Protein AF-A0A0G1HLE5-F1 (afdb_monomer)

Sequence (176 aa):
MFWITQSSSIAERRGAYIPKTKRAEYTVLIDSNERYPYQFGAIETRRAPLQSGDYALCIGDAIVAIVERKTRENFLHELGHLDVFRAKLQEMAKFPHRVVVFEGSYTDFVSEKNEFYQGAFIARVIGDLCAEFPDVPLLFFKGRKSANQWVFYYFQAVYNRQSGTSAVSSADCDIS

Solvent-accessible surface area (backbone atoms only — not comparable to full-atom values): 10518 Å² total; per-residue (Å²): 139,85,81,81,74,85,78,76,67,75,85,64,76,69,66,88,80,75,79,82,78,65,90,72,81,46,39,37,37,31,24,65,80,54,87,81,69,77,78,62,81,91,53,52,70,45,78,40,86,54,97,55,48,45,32,32,37,26,51,82,93,42,78,58,30,37,33,30,74,38,45,55,71,58,49,63,60,38,63,85,45,45,68,61,55,50,53,46,52,58,58,39,63,74,45,92,34,42,35,37,42,30,35,30,36,66,65,72,65,35,35,75,87,44,94,87,50,57,17,70,58,50,49,48,53,55,51,51,50,47,69,75,36,70,80,46,47,81,44,62,20,86,23,63,71,58,38,40,54,49,52,50,52,49,51,52,52,53,49,52,54,52,61,59,53,61,65,57,70,74,69,75,79,84,75,135

Radius of gyration: 19.31 Å; Cα contacts (8 Å, |Δi|>4): 216; chains: 1; bounding box: 62×37×43 Å

Secondary structure (DSSP, 8-state):
-----TTSGGGG------PPPPSP--EEEEETT-SSPPP-TTSEEEEE--SSSSEEEEETTEEEEEEEEEEHHHHHHHGGGHHHHHHHHHHHTTSSEEEEEEEB-HHHHH-TT-SSS-HHHHHHHHHHHHHH-TTS-EEEESSHHHHHHHHHHHHHHHHHHHHHHHTTTTSSSS--

Mean predicted aligned error: 9.55 Å

Foldseek 3Di:
DDDPDPPPCPVPPPPPDQDDDDQDQKEKEAEQPPPPDFDLDPHHYDYDHDPAAGIFIDRVNDTQAHEHEAELVRVVVCVVVVVVVLVRLVVQLVHPHAEYEYFAALCVNLPCPDPPDHSVVSVVSVVVSCVVRVVYYYHYDHGDVRSSVVVSVVSSVSSVVVVVVVVVVVPPPPDD

Structure (mmCIF, N/CA/C/O backbone):
data_AF-A0A0G1HLE5-F1
#
_entry.id   AF-A0A0G1HLE5-F1
#
loop_
_atom_site.group_PDB
_atom_site.id
_atom_site.type_symbol
_atom_site.label_atom_id
_atom_site.label_alt_id
_atom_site.label_comp_id
_atom_site.label_asym_id
_atom_site.label_entity_id
_atom_site.label_seq_id
_atom_site.pdbx_PDB_ins_code
_atom_site.Cartn_x
_atom_site.Cartn_y
_atom_site.Cartn_z
_atom_site.occupancy
_atom_site.B_iso_or_equiv
_atom_site.auth_seq_id
_atom_site.auth_comp_id
_atom_site.auth_asym_id
_atom_site.auth_atom_id
_atom_site.pdbx_PDB_model_num
ATOM 1 N N . MET A 1 1 ? -27.221 3.522 -21.840 1.00 38.22 1 MET A N 1
ATOM 2 C CA . MET A 1 1 ? -26.440 4.703 -21.415 1.00 38.22 1 MET A CA 1
ATOM 3 C C . MET A 1 1 ? -27.325 5.542 -20.515 1.00 38.22 1 MET A C 1
ATOM 5 O O . MET A 1 1 ? -28.407 5.896 -20.959 1.00 38.22 1 MET A O 1
ATOM 9 N N . PHE A 1 2 ? -26.915 5.824 -19.279 1.00 40.03 2 PHE A N 1
ATOM 10 C CA . PHE A 1 2 ? -27.648 6.735 -18.396 1.00 40.03 2 PHE A CA 1
ATOM 11 C C . PHE A 1 2 ? -26.753 7.932 -18.078 1.00 40.03 2 PHE A C 1
ATOM 13 O O . PHE A 1 2 ? -25.693 7.785 -17.477 1.00 40.03 2 PHE A O 1
ATOM 20 N N . TRP A 1 3 ? -27.171 9.102 -18.554 1.00 55.06 3 TRP A N 1
ATOM 21 C CA . TRP A 1 3 ? -26.551 10.396 -18.300 1.00 55.06 3 TRP A CA 1
ATOM 22 C C . TRP A 1 3 ? -27.254 10.996 -17.085 1.00 55.06 3 TRP A C 1
ATOM 24 O O . TRP A 1 3 ? -28.403 11.421 -17.186 1.00 55.06 3 TRP A O 1
ATOM 34 N N . ILE A 1 4 ? -26.614 10.984 -15.917 1.00 60.44 4 ILE A N 1
ATOM 35 C CA . ILE A 1 4 ? -27.155 11.701 -14.760 1.00 60.44 4 ILE A CA 1
ATOM 36 C C . ILE A 1 4 ? -26.926 13.196 -15.007 1.00 60.44 4 ILE A C 1
ATOM 38 O O . ILE A 1 4 ? -25.793 13.673 -15.036 1.00 60.44 4 ILE A O 1
ATOM 42 N N . THR A 1 5 ? -28.012 13.937 -15.223 1.00 53.28 5 THR A N 1
ATOM 43 C CA . THR A 1 5 ? -28.022 15.403 -15.277 1.00 53.28 5 THR A CA 1
ATOM 44 C C . THR A 1 5 ? -27.572 15.990 -13.939 1.00 53.28 5 THR A C 1
ATOM 46 O O . THR A 1 5 ? -28.107 15.668 -12.882 1.00 53.28 5 THR A O 1
ATOM 49 N N . GLN A 1 6 ? -26.596 16.890 -14.011 1.00 53.31 6 GLN A N 1
ATOM 50 C CA . GLN A 1 6 ? -25.792 17.467 -12.925 1.00 53.31 6 GLN A CA 1
ATOM 51 C C . GLN A 1 6 ? -26.550 18.426 -11.973 1.00 53.31 6 GLN A C 1
ATOM 53 O O . GLN A 1 6 ? -25.934 19.231 -11.278 1.00 53.31 6 GLN A O 1
ATOM 58 N N . SER A 1 7 ? -27.885 18.388 -11.941 1.00 42.38 7 SER A N 1
ATOM 59 C CA . SER A 1 7 ? -28.713 19.450 -11.343 1.00 42.38 7 SER A CA 1
ATOM 60 C C . SER A 1 7 ? -29.254 19.150 -9.939 1.00 42.38 7 SER A C 1
ATOM 62 O O . SER A 1 7 ? -29.888 20.022 -9.357 1.00 42.38 7 SER A O 1
ATOM 64 N N . SER A 1 8 ? -28.983 17.978 -9.352 1.00 36.16 8 SER A N 1
ATOM 65 C CA . SER A 1 8 ? -29.387 17.654 -7.968 1.00 36.16 8 SER A CA 1
ATOM 66 C C . SER A 1 8 ? -28.2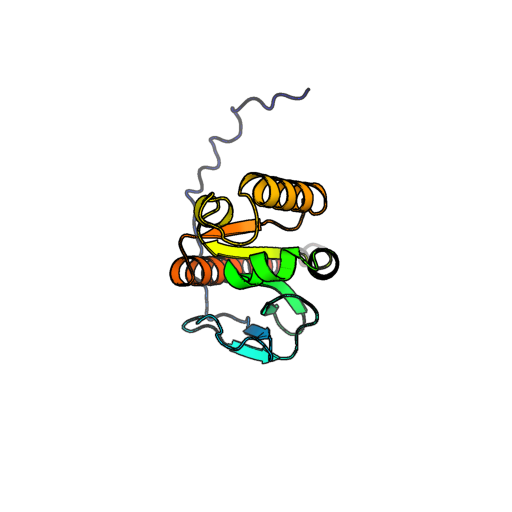47 17.693 -6.939 1.00 36.16 8 SER A C 1
ATOM 68 O O . SER A 1 8 ? -28.511 17.714 -5.742 1.00 36.16 8 SER A O 1
ATOM 70 N N . SER A 1 9 ? -26.979 17.773 -7.359 1.00 40.69 9 SER A N 1
ATOM 71 C CA . SER A 1 9 ? -25.818 17.670 -6.455 1.00 40.69 9 SER A CA 1
ATOM 72 C C . SER A 1 9 ? -25.298 19.008 -5.903 1.00 40.69 9 SER A C 1
ATOM 74 O O . SER A 1 9 ? -24.296 19.040 -5.192 1.00 40.69 9 SER A O 1
ATOM 76 N N . ILE A 1 10 ? -25.949 20.135 -6.214 1.00 45.09 10 ILE A N 1
ATOM 77 C CA . ILE A 1 10 ? -25.489 21.479 -5.808 1.00 45.09 10 ILE A CA 1
ATOM 78 C C . ILE A 1 10 ? -25.961 21.858 -4.389 1.00 45.09 10 ILE A C 1
ATOM 80 O O . ILE A 1 10 ? -25.349 22.718 -3.756 1.00 45.09 10 ILE A O 1
ATOM 84 N N . ALA A 1 11 ? -26.968 21.172 -3.838 1.00 40.41 11 ALA A N 1
ATOM 85 C CA . ALA A 1 11 ? -27.444 21.398 -2.468 1.00 40.41 11 ALA A CA 1
ATOM 86 C C . ALA A 1 11 ? -26.554 20.753 -1.383 1.00 40.41 11 ALA A C 1
ATOM 88 O O . ALA A 1 11 ? -26.686 21.081 -0.207 1.00 40.41 11 ALA A O 1
ATOM 89 N N . GLU A 1 12 ? -25.608 19.888 -1.760 1.00 40.62 12 GLU A N 1
ATOM 90 C CA . GLU A 1 12 ? -24.771 19.133 -0.821 1.00 40.62 12 GLU A CA 1
ATOM 91 C C . GLU A 1 12 ? -23.293 19.545 -0.874 1.00 40.62 12 GLU A C 1
ATOM 93 O O . GLU A 1 12 ? -22.380 18.731 -0.747 1.00 40.62 12 GLU A O 1
ATOM 98 N N . ARG A 1 13 ? -23.012 20.848 -1.009 1.00 40.25 13 ARG A N 1
ATOM 99 C CA . ARG A 1 13 ? -21.670 21.379 -0.716 1.00 40.25 13 ARG A CA 1
ATOM 100 C C . ARG A 1 13 ? -21.403 21.359 0.793 1.00 40.25 13 ARG A C 1
ATOM 102 O O . ARG A 1 13 ? -21.194 22.393 1.421 1.00 40.25 13 ARG A O 1
ATOM 109 N N . ARG A 1 14 ? -21.326 20.160 1.373 1.00 43.41 14 ARG A N 1
ATOM 110 C CA . ARG A 1 14 ? -20.471 19.913 2.532 1.00 43.41 14 ARG A CA 1
ATOM 111 C C . ARG A 1 14 ? -19.043 19.998 2.002 1.00 43.41 14 ARG A C 1
ATOM 113 O O . ARG A 1 14 ? -18.489 19.003 1.546 1.00 43.41 14 ARG A O 1
ATOM 120 N N . GLY A 1 15 ? -18.463 21.204 1.977 1.00 38.72 15 GLY A N 1
ATOM 121 C CA . GLY A 1 15 ? -17.012 21.342 1.809 1.00 38.72 15 GLY A CA 1
ATOM 122 C C . GLY A 1 15 ? -16.341 20.333 2.738 1.00 38.72 15 GLY A C 1
ATOM 123 O O . GLY A 1 15 ? -16.816 20.199 3.861 1.00 38.72 15 GLY A O 1
ATOM 124 N N . ALA A 1 16 ? -15.366 19.564 2.235 1.00 42.28 16 ALA A N 1
ATOM 125 C CA . ALA A 1 16 ? -14.870 18.331 2.852 1.00 42.28 16 ALA A CA 1
ATOM 126 C C . ALA A 1 16 ? -14.576 18.512 4.352 1.00 42.28 16 ALA A C 1
ATOM 128 O O . ALA A 1 16 ? -13.481 18.896 4.757 1.00 42.28 16 ALA A O 1
ATOM 129 N N . TYR A 1 17 ? -15.590 18.268 5.179 1.00 46.00 17 TYR A N 1
ATOM 130 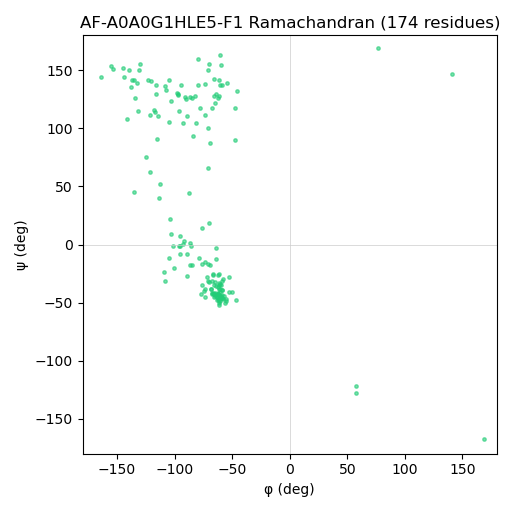C CA . TYR A 1 17 ? -15.492 18.380 6.617 1.00 46.00 17 TYR A CA 1
ATOM 131 C C . TYR A 1 17 ? -14.851 17.086 7.086 1.00 46.00 17 TYR A C 1
ATOM 133 O O . TYR A 1 17 ? -15.478 16.028 7.058 1.00 46.00 17 TYR A O 1
ATOM 141 N N . ILE A 1 18 ? -13.575 17.168 7.446 1.00 47.91 18 ILE A N 1
ATOM 142 C CA . ILE A 1 18 ? -12.838 16.074 8.070 1.00 47.91 18 ILE A CA 1
ATOM 143 C C . ILE A 1 18 ? -13.052 16.233 9.582 1.00 47.91 18 ILE A C 1
ATOM 145 O O . ILE A 1 18 ? -12.554 17.208 10.154 1.00 47.91 18 ILE A O 1
ATOM 149 N N . PRO A 1 19 ? -13.808 15.337 10.244 1.00 49.94 19 PRO A N 1
ATOM 150 C CA . PRO A 1 19 ? -14.024 15.420 11.682 1.00 49.94 19 PRO A CA 1
ATOM 151 C C . PRO A 1 19 ? -12.685 15.365 12.424 1.00 49.94 19 PRO A C 1
ATOM 153 O O . PRO A 1 19 ? -11.819 14.554 12.093 1.00 49.94 19 PRO A O 1
ATOM 156 N N . LYS A 1 20 ? -12.511 16.204 13.452 1.00 44.88 20 LYS A N 1
ATOM 157 C CA . LYS A 1 20 ? -11.382 16.063 14.383 1.00 44.88 20 LYS A CA 1
ATOM 158 C C . LYS A 1 20 ? -11.583 14.779 15.187 1.00 44.88 20 LYS A C 1
ATOM 160 O O . LYS A 1 20 ? -12.568 14.655 15.912 1.00 44.88 20 LYS A O 1
ATOM 165 N N . THR A 1 21 ? -10.664 13.831 15.050 1.00 44.91 21 THR A N 1
ATOM 166 C CA . THR A 1 21 ? -10.728 12.531 15.725 1.00 44.91 21 THR A CA 1
ATOM 167 C C . THR A 1 21 ? -10.679 12.726 17.247 1.00 44.91 21 THR A C 1
ATOM 169 O O . THR A 1 21 ? -9.760 13.367 17.762 1.00 44.91 21 THR A O 1
ATOM 172 N N . LYS A 1 22 ? -11.658 12.171 17.982 1.00 49.00 22 LYS A N 1
ATOM 173 C CA . LYS A 1 22 ? -11.518 11.889 19.426 1.00 49.00 22 LYS A CA 1
ATOM 174 C C . LYS A 1 22 ? -10.352 10.903 19.620 1.00 49.00 22 LYS A C 1
ATOM 176 O O . LYS A 1 22 ? -9.922 10.284 18.647 1.00 49.00 22 LYS A O 1
ATOM 181 N N . ARG A 1 23 ? -9.813 10.771 20.841 1.00 51.72 23 ARG A N 1
ATOM 182 C CA . ARG A 1 23 ? -8.735 9.806 21.144 1.00 51.72 23 ARG A CA 1
ATOM 183 C C . ARG A 1 23 ? -9.118 8.443 20.550 1.00 51.72 23 ARG A C 1
ATOM 185 O O . ARG A 1 23 ? -10.183 7.925 20.852 1.00 51.72 23 ARG A O 1
ATOM 192 N N . ALA A 1 24 ? -8.303 7.985 19.610 1.00 58.88 24 ALA A N 1
ATOM 193 C CA . ALA A 1 24 ? -8.600 6.878 18.717 1.00 58.88 24 ALA A CA 1
ATOM 194 C C . ALA A 1 24 ? -8.747 5.558 19.486 1.00 58.88 24 ALA A C 1
ATOM 196 O O . ALA A 1 24 ? -7.789 5.134 20.123 1.00 58.88 24 ALA A O 1
ATOM 197 N N . GLU A 1 25 ? -9.902 4.896 19.383 1.00 81.44 25 GLU A N 1
ATOM 198 C CA . GLU A 1 25 ? -10.111 3.509 19.836 1.00 81.44 25 GLU A CA 1
ATOM 199 C C . GLU A 1 25 ? -9.727 2.522 18.720 1.00 81.44 25 GLU A C 1
ATOM 201 O O . GLU A 1 25 ? -10.465 1.600 18.380 1.00 81.44 25 GLU A O 1
ATOM 206 N N . TYR A 1 26 ? -8.589 2.764 18.073 1.00 89.75 26 TYR A N 1
ATOM 207 C CA . TYR A 1 26 ? -8.062 1.880 17.042 1.00 89.75 26 TYR A CA 1
ATOM 208 C C . TYR A 1 26 ? -6.554 1.741 17.176 1.00 89.75 26 TYR A C 1
ATOM 210 O O . TYR A 1 26 ? -5.852 2.670 17.584 1.00 89.75 26 TYR A O 1
ATOM 218 N N . THR A 1 27 ? -6.062 0.578 16.771 1.00 94.25 27 THR A N 1
ATOM 219 C CA . THR A 1 27 ? -4.648 0.216 16.834 1.00 94.25 27 THR A CA 1
ATOM 220 C C . THR A 1 27 ? -4.154 -0.083 15.430 1.00 94.25 27 THR A C 1
ATOM 222 O O . THR A 1 27 ? -4.854 -0.704 14.630 1.00 94.25 27 THR A O 1
ATOM 225 N N . VAL A 1 28 ? -2.932 0.341 15.118 1.00 96.69 28 VAL A N 1
ATOM 226 C CA . VAL A 1 28 ? -2.257 -0.072 13.887 1.00 96.69 28 VAL A CA 1
ATOM 227 C C . VAL A 1 28 ? -1.341 -1.246 14.201 1.00 96.69 28 VAL A C 1
ATOM 229 O O . VAL A 1 28 ? -0.362 -1.118 14.938 1.00 96.69 28 VAL A O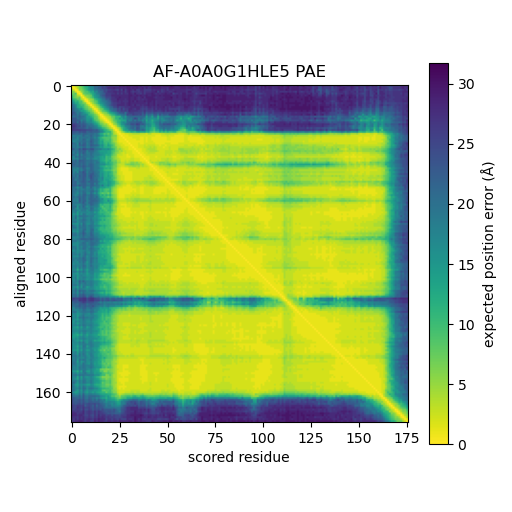 1
ATOM 232 N N . LEU A 1 29 ? -1.652 -2.404 13.632 1.00 96.94 29 LEU A N 1
ATOM 233 C CA . LEU A 1 29 ? -0.741 -3.534 13.624 1.00 96.94 29 LEU A CA 1
ATOM 234 C C . LEU A 1 29 ? 0.305 -3.330 12.533 1.00 96.94 29 LEU A C 1
ATOM 236 O O . LEU A 1 29 ? -0.012 -2.913 11.420 1.00 96.94 29 LEU A O 1
ATOM 240 N N . ILE A 1 30 ? 1.54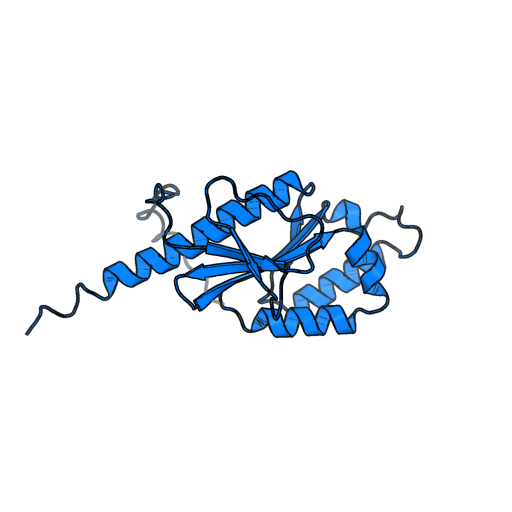9 -3.632 12.869 1.00 97.69 30 ILE A N 1
ATOM 241 C CA . ILE A 1 30 ? 2.686 -3.630 11.959 1.00 97.69 30 ILE A CA 1
ATOM 242 C C . ILE A 1 30 ? 3.192 -5.060 11.875 1.00 97.69 30 ILE A C 1
ATOM 244 O O . ILE A 1 30 ? 3.442 -5.671 12.923 1.00 97.69 30 ILE A O 1
ATOM 248 N N . ASP A 1 31 ? 3.368 -5.571 10.657 1.00 97.06 31 ASP A N 1
ATOM 249 C CA . ASP A 1 31 ? 3.875 -6.923 10.472 1.00 97.06 31 ASP A CA 1
ATOM 250 C C . ASP A 1 31 ? 5.209 -7.109 11.212 1.00 97.06 31 ASP A C 1
ATOM 252 O O . ASP A 1 31 ? 6.086 -6.230 11.256 1.00 97.06 31 ASP A O 1
ATOM 256 N N . SER A 1 32 ? 5.362 -8.267 11.848 1.00 93.44 32 SER A N 1
ATOM 257 C CA . SER A 1 32 ? 6.568 -8.590 12.608 1.00 93.44 32 SER A CA 1
ATOM 258 C C . SER A 1 32 ? 7.827 -8.627 11.738 1.00 93.44 32 SER A C 1
ATOM 260 O O . SER A 1 32 ? 8.910 -8.354 12.254 1.00 93.44 32 SER A O 1
ATOM 262 N N . ASN A 1 33 ? 7.701 -8.909 10.437 1.00 92.50 33 ASN A N 1
ATOM 263 C CA . ASN A 1 33 ? 8.826 -8.992 9.507 1.00 92.50 33 ASN A CA 1
ATOM 264 C C . ASN A 1 33 ? 9.174 -7.647 8.848 1.00 92.50 33 ASN A C 1
ATOM 266 O O . ASN A 1 33 ? 10.222 -7.544 8.205 1.00 92.50 33 ASN A O 1
ATOM 270 N N . GLU A 1 34 ? 8.362 -6.597 9.026 1.00 91.94 34 GLU A N 1
ATOM 271 C CA . GLU A 1 34 ? 8.640 -5.270 8.465 1.00 91.94 34 GLU A CA 1
ATOM 272 C C . GLU A 1 34 ? 9.823 -4.613 9.197 1.00 91.94 34 GLU A C 1
ATOM 274 O O . GLU A 1 34 ? 9.715 -4.070 10.303 1.00 91.94 34 GLU A O 1
ATOM 279 N N . ARG A 1 35 ? 11.004 -4.672 8.581 1.00 90.88 35 ARG A N 1
ATOM 280 C CA . ARG A 1 35 ? 12.257 -4.191 9.183 1.00 90.88 35 ARG A CA 1
ATOM 281 C C . ARG A 1 35 ? 12.265 -2.682 9.387 1.00 90.88 35 ARG A C 1
ATOM 283 O O . ARG A 1 35 ? 12.825 -2.204 10.372 1.00 90.88 35 ARG A O 1
ATOM 290 N N . TYR A 1 36 ? 11.635 -1.936 8.484 1.00 92.69 36 TYR A N 1
ATOM 291 C CA . TYR A 1 36 ? 11.651 -0.479 8.486 1.00 92.69 36 TYR A CA 1
ATOM 292 C C . TYR A 1 36 ? 10.213 0.039 8.503 1.00 92.69 36 TYR A C 1
ATOM 294 O O . TYR A 1 36 ? 9.724 0.532 7.479 1.00 92.69 36 TYR A O 1
ATOM 302 N N . PRO A 1 37 ? 9.528 -0.021 9.657 1.00 95.81 37 PRO A N 1
ATOM 303 C CA . PRO A 1 37 ? 8.118 0.319 9.751 1.00 95.81 37 PRO A CA 1
ATOM 304 C C . PRO A 1 37 ? 7.865 1.818 9.589 1.00 95.81 37 PRO A C 1
ATOM 306 O O . PRO A 1 37 ? 8.696 2.661 9.948 1.00 95.81 37 PRO A O 1
ATOM 309 N N . TYR A 1 38 ? 6.696 2.154 9.059 1.00 97.38 38 TYR A N 1
ATOM 310 C CA . TYR A 1 38 ? 6.140 3.500 9.121 1.00 97.38 38 TYR A CA 1
ATOM 311 C C . TYR A 1 38 ? 5.931 3.972 10.558 1.00 97.38 38 TYR A C 1
ATOM 313 O O . TYR A 1 38 ? 5.776 3.184 11.489 1.00 97.38 38 TYR A O 1
ATOM 321 N N . GLN A 1 39 ? 5.945 5.291 10.727 1.00 94.44 39 GLN A N 1
ATOM 322 C CA . GLN A 1 39 ? 5.680 5.961 11.990 1.00 94.44 39 GLN A CA 1
ATOM 323 C C . GLN A 1 39 ? 4.269 6.542 11.962 1.00 94.44 39 GLN A C 1
ATOM 325 O O . GLN A 1 39 ? 3.939 7.356 11.099 1.00 94.44 39 GLN A O 1
ATOM 330 N N . PHE A 1 40 ? 3.449 6.151 12.934 1.00 91.19 40 PHE A N 1
ATOM 331 C CA . PHE A 1 40 ? 2.041 6.551 13.027 1.00 91.19 40 PHE A CA 1
ATOM 332 C C . PHE A 1 40 ? 1.777 7.623 14.098 1.00 91.19 40 PHE A C 1
ATOM 334 O O . PHE A 1 40 ? 0.647 7.806 14.548 1.00 91.19 40 PHE A O 1
ATOM 341 N N . GLY A 1 41 ? 2.809 8.380 14.484 1.00 86.94 41 GLY A N 1
ATOM 342 C CA . GLY A 1 41 ? 2.686 9.490 15.429 1.00 86.94 41 GLY A CA 1
ATOM 343 C C . GLY A 1 41 ? 2.109 9.043 16.774 1.00 86.94 41 GLY A C 1
ATOM 344 O O . GLY A 1 41 ? 2.682 8.184 17.432 1.00 86.94 41 GLY A O 1
ATOM 345 N N . ALA A 1 42 ? 0.984 9.641 17.175 1.00 82.88 42 ALA A N 1
ATOM 346 C CA . ALA A 1 42 ? 0.316 9.367 18.451 1.00 82.88 42 ALA A CA 1
ATOM 347 C C . ALA A 1 42 ? -0.673 8.182 18.416 1.00 82.88 42 ALA A C 1
ATOM 349 O O . ALA A 1 42 ? -1.330 7.920 19.422 1.00 82.88 42 ALA A O 1
ATOM 350 N N . ILE A 1 43 ? -0.827 7.502 17.274 1.00 88.62 43 ILE A N 1
ATOM 351 C CA . ILE A 1 43 ? -1.668 6.303 17.170 1.00 88.62 43 ILE A CA 1
ATOM 352 C C . ILE A 1 43 ? -0.951 5.140 17.858 1.00 88.62 43 ILE A C 1
ATOM 354 O O . ILE A 1 43 ? 0.257 4.963 17.692 1.00 88.62 43 ILE A O 1
ATOM 358 N N . GLU A 1 44 ? -1.697 4.332 18.607 1.00 91.38 44 GLU A N 1
ATOM 359 C CA . GLU A 1 44 ? -1.161 3.112 19.196 1.00 91.38 44 GLU A CA 1
ATOM 360 C C . GLU A 1 44 ? -0.743 2.127 18.099 1.00 91.38 44 GLU A C 1
ATOM 362 O O . GLU A 1 44 ? -1.507 1.827 17.177 1.00 91.38 44 GLU A O 1
ATOM 367 N N . THR A 1 45 ? 0.484 1.618 18.203 1.00 94.88 45 THR A N 1
ATOM 368 C CA . THR A 1 45 ? 1.025 0.641 17.257 1.00 94.88 45 THR A CA 1
ATOM 369 C C . THR A 1 45 ? 1.460 -0.622 17.977 1.00 94.88 45 THR A C 1
ATOM 371 O O . THR A 1 45 ? 2.030 -0.557 19.066 1.00 94.88 45 THR A O 1
ATOM 374 N N . ARG A 1 46 ? 1.225 -1.780 17.356 1.00 94.19 46 ARG A N 1
ATOM 375 C CA . ARG A 1 46 ? 1.652 -3.078 17.884 1.00 94.19 46 ARG A CA 1
ATOM 376 C C . ARG A 1 46 ? 2.279 -3.923 16.785 1.00 94.19 46 ARG A C 1
ATOM 378 O O . ARG A 1 46 ? 1.813 -3.940 15.655 1.00 94.19 46 ARG A O 1
ATOM 385 N N . ARG A 1 47 ? 3.329 -4.660 17.136 1.00 95.06 47 ARG A N 1
ATOM 386 C CA . ARG A 1 47 ? 3.930 -5.681 16.271 1.00 95.06 47 ARG A CA 1
ATOM 387 C C . ARG A 1 47 ? 3.133 -6.980 16.383 1.00 95.06 47 ARG A C 1
ATOM 389 O O . ARG A 1 47 ? 2.916 -7.456 17.498 1.00 95.06 47 ARG A O 1
ATOM 396 N N . ALA A 1 48 ? 2.721 -7.548 15.257 1.00 92.31 48 ALA A N 1
ATOM 397 C CA . ALA A 1 48 ? 2.041 -8.840 15.197 1.00 92.31 48 ALA A CA 1
ATOM 398 C C . ALA A 1 48 ? 2.286 -9.499 13.831 1.00 92.31 48 ALA A C 1
ATOM 400 O O . ALA A 1 48 ? 2.476 -8.773 12.859 1.00 92.31 48 ALA A O 1
ATOM 401 N N . PRO A 1 49 ? 2.283 -10.839 13.731 1.00 92.25 49 PRO A N 1
ATOM 402 C CA . PRO A 1 49 ? 2.294 -11.497 12.430 1.00 92.25 49 PRO A CA 1
ATOM 403 C C . PRO A 1 49 ? 0.986 -11.197 11.691 1.00 92.25 49 PRO A C 1
ATOM 405 O O . PRO A 1 49 ? -0.098 -11.402 12.245 1.00 92.25 49 PRO A O 1
ATOM 408 N N . LEU A 1 50 ? 1.083 -10.723 10.450 1.00 93.00 50 LEU A N 1
ATOM 409 C CA . LEU A 1 50 ? -0.067 -10.498 9.580 1.00 93.00 50 LEU A CA 1
ATOM 410 C C . LEU A 1 50 ? -0.150 -11.589 8.510 1.00 93.00 50 LEU A C 1
ATOM 412 O O . LEU A 1 50 ? 0.855 -12.038 7.969 1.00 93.00 50 LEU A O 1
ATOM 416 N N . GLN A 1 51 ? -1.374 -12.018 8.191 1.00 85.94 51 GLN A N 1
ATOM 417 C CA . GLN A 1 51 ? -1.604 -12.967 7.094 1.00 85.94 51 GLN A CA 1
ATOM 418 C C . GLN A 1 51 ? -1.357 -12.320 5.723 1.00 85.94 51 GLN A C 1
ATOM 420 O O . GLN A 1 51 ? -0.928 -12.994 4.791 1.00 85.94 51 GLN A O 1
ATOM 425 N N . SER A 1 52 ? -1.634 -11.018 5.599 1.00 90.19 52 SER A N 1
ATOM 426 C CA . SER A 1 52 ? -1.378 -10.232 4.394 1.00 90.19 52 SER A CA 1
ATOM 427 C C . SER A 1 52 ? -1.223 -8.744 4.729 1.00 90.19 52 SER A C 1
ATOM 429 O O . SER A 1 52 ? -1.787 -8.260 5.713 1.00 90.19 52 SER A O 1
ATOM 431 N N . GLY A 1 53 ? -0.476 -8.027 3.887 1.00 94.50 53 GLY A N 1
ATOM 432 C CA . GLY A 1 53 ? -0.073 -6.636 4.103 1.00 94.50 53 GLY A CA 1
ATOM 433 C C . GLY A 1 53 ? 1.065 -6.465 5.117 1.00 94.50 53 GLY A C 1
ATOM 434 O O . GLY A 1 53 ? 1.423 -7.390 5.840 1.00 94.50 53 GLY A O 1
ATOM 435 N N . ASP A 1 54 ? 1.610 -5.252 5.180 1.00 97.75 54 ASP A N 1
ATOM 436 C CA . ASP A 1 54 ? 2.639 -4.853 6.153 1.00 97.75 54 ASP A CA 1
ATOM 437 C C . ASP A 1 54 ? 2.050 -4.051 7.321 1.00 97.75 54 ASP A C 1
ATOM 439 O O . ASP A 1 54 ? 2.652 -3.946 8.392 1.00 97.75 54 ASP A O 1
ATOM 443 N N . TYR A 1 55 ? 0.860 -3.480 7.120 1.00 98.31 55 TYR A N 1
ATOM 444 C CA . TYR A 1 55 ? 0.134 -2.717 8.128 1.00 98.31 55 TYR A CA 1
ATOM 445 C C . TYR A 1 55 ? -1.340 -3.092 8.115 1.00 98.31 55 TYR A C 1
ATOM 447 O O . TYR A 1 55 ? -1.939 -3.223 7.047 1.00 98.31 55 TYR A O 1
ATOM 455 N N . ALA A 1 56 ? -1.948 -3.168 9.294 1.00 97.56 56 ALA A N 1
ATOM 456 C CA . ALA A 1 56 ? -3.381 -3.368 9.440 1.00 97.56 56 ALA A CA 1
ATOM 457 C C . ALA A 1 56 ? -3.975 -2.385 10.450 1.00 97.56 56 ALA A C 1
ATOM 459 O O . ALA A 1 56 ? -3.399 -2.132 11.504 1.00 97.56 56 ALA A O 1
ATOM 460 N N . LEU A 1 57 ? -5.148 -1.845 10.142 1.00 96.69 57 LEU A N 1
ATOM 461 C CA . LEU A 1 57 ? -5.963 -1.083 11.078 1.00 96.69 57 LEU A CA 1
ATOM 462 C C . LEU A 1 57 ? -6.908 -2.041 11.798 1.00 96.69 57 LEU A C 1
ATOM 464 O O . LEU A 1 57 ? -7.671 -2.748 11.138 1.00 96.69 57 LEU A O 1
ATOM 468 N N . CYS A 1 58 ? -6.880 -2.029 13.128 1.00 94.00 58 CYS A N 1
ATOM 469 C CA . CYS A 1 58 ? -7.760 -2.830 13.971 1.00 94.00 58 CYS A CA 1
ATOM 470 C C . CYS A 1 58 ? -8.680 -1.949 14.811 1.00 94.00 58 CYS A C 1
ATOM 472 O O . CYS A 1 58 ? -8.237 -0.952 15.386 1.00 94.00 58 CYS A O 1
ATOM 474 N N . ILE A 1 59 ? -9.947 -2.350 14.897 1.00 91.81 59 ILE A N 1
ATOM 475 C CA . ILE A 1 59 ? -10.943 -1.790 15.814 1.00 91.81 59 ILE A CA 1
ATOM 476 C C . ILE A 1 59 ? -11.435 -2.954 16.675 1.00 91.81 59 ILE A C 1
ATOM 478 O O . ILE A 1 59 ? -12.051 -3.888 16.157 1.00 91.81 59 ILE A O 1
ATOM 482 N N . GLY A 1 60 ? -11.106 -2.937 17.970 1.00 87.12 60 GLY A N 1
ATOM 483 C CA . GLY A 1 60 ? -11.207 -4.137 18.805 1.00 87.12 60 GLY A CA 1
ATOM 484 C C . GLY A 1 60 ? -10.364 -5.277 18.218 1.00 87.12 60 GLY A C 1
ATOM 485 O O . GLY A 1 60 ? -9.198 -5.071 17.883 1.00 87.12 60 GLY A O 1
ATOM 486 N N . ASP A 1 61 ? -10.979 -6.445 18.030 1.00 85.44 61 ASP A N 1
ATOM 487 C CA . ASP A 1 61 ? -10.320 -7.640 17.478 1.00 85.44 61 ASP A CA 1
ATOM 488 C C . ASP A 1 61 ? -10.456 -7.778 15.948 1.00 85.44 61 ASP A C 1
ATOM 490 O O . ASP A 1 61 ? -9.961 -8.739 15.357 1.00 85.44 61 ASP A O 1
ATOM 494 N N . ALA A 1 62 ? -11.129 -6.834 15.279 1.00 90.94 62 ALA A N 1
ATOM 495 C CA . ALA A 1 62 ? -11.396 -6.908 13.846 1.00 90.94 62 ALA A CA 1
ATOM 496 C C . ALA A 1 62 ? -10.376 -6.107 13.028 1.00 90.94 62 ALA A C 1
ATOM 498 O O . ALA A 1 62 ? -10.193 -4.905 13.244 1.00 90.94 62 ALA A O 1
ATOM 499 N N . ILE A 1 63 ? -9.776 -6.750 12.021 1.00 94.12 63 ILE A N 1
ATOM 500 C CA . ILE A 1 63 ? -8.989 -6.065 10.989 1.00 94.12 63 ILE A CA 1
ATOM 501 C C . ILE A 1 63 ? -9.948 -5.419 9.993 1.00 94.12 63 ILE A C 1
ATOM 503 O O . ILE A 1 63 ? -10.698 -6.096 9.291 1.00 94.12 63 ILE A O 1
ATOM 507 N N . VAL A 1 64 ? -9.884 -4.096 9.904 1.00 95.88 64 VAL A N 1
ATOM 508 C CA . VAL A 1 64 ? -10.803 -3.299 9.089 1.00 95.88 64 VAL A CA 1
ATOM 509 C C . VAL A 1 64 ? -10.147 -2.692 7.861 1.00 95.88 64 VAL A C 1
ATOM 511 O O . VAL A 1 64 ? -10.834 -2.397 6.887 1.00 95.88 64 VAL A O 1
ATOM 514 N N . ALA A 1 65 ? -8.828 -2.515 7.880 1.00 97.62 65 ALA A N 1
ATOM 515 C CA . ALA A 1 65 ? -8.069 -2.144 6.699 1.00 97.62 65 ALA A CA 1
ATOM 516 C C . ALA A 1 65 ? -6.697 -2.792 6.705 1.00 97.62 65 ALA A C 1
ATOM 518 O O . ALA A 1 65 ? -6.116 -2.993 7.768 1.00 97.62 65 ALA A O 1
ATOM 519 N N . ILE A 1 66 ? -6.160 -3.029 5.517 1.00 98.38 66 ILE A N 1
ATOM 520 C CA . ILE A 1 66 ? -4.791 -3.492 5.324 1.00 98.38 66 ILE A CA 1
ATOM 521 C C . ILE A 1 66 ? -4.076 -2.647 4.273 1.00 98.38 66 ILE A C 1
ATOM 523 O O . ILE A 1 66 ? -4.693 -2.111 3.345 1.00 98.38 66 ILE A O 1
ATOM 527 N N . VAL A 1 67 ? -2.761 -2.532 4.428 1.00 98.69 67 VAL A N 1
ATOM 528 C CA . VAL A 1 67 ? -1.877 -1.839 3.496 1.00 98.69 67 VAL A CA 1
ATOM 529 C C . VAL A 1 67 ? -0.647 -2.688 3.243 1.00 98.69 67 VAL A C 1
ATOM 531 O O . VAL A 1 67 ? 0.059 -3.063 4.177 1.00 98.69 67 VAL A O 1
ATOM 534 N N . GLU A 1 68 ? -0.373 -2.936 1.971 1.00 98.06 68 GLU A N 1
ATOM 535 C CA . GLU A 1 68 ? 0.907 -3.464 1.509 1.00 98.06 68 GLU A CA 1
ATOM 536 C C . GLU A 1 68 ? 1.834 -2.304 1.177 1.00 98.06 68 GLU A C 1
ATOM 538 O O . GLU A 1 68 ? 1.478 -1.427 0.387 1.00 98.06 68 GLU A O 1
ATOM 543 N N . ARG A 1 69 ? 3.038 -2.297 1.739 1.00 97.75 69 ARG A N 1
ATOM 544 C CA . ARG A 1 69 ? 4.078 -1.343 1.382 1.00 97.75 69 ARG A CA 1
ATOM 545 C C . ARG A 1 69 ? 5.016 -1.995 0.379 1.00 97.75 69 ARG A C 1
ATOM 547 O O . ARG A 1 69 ? 5.561 -3.072 0.591 1.00 97.75 69 ARG A O 1
ATOM 554 N N . LY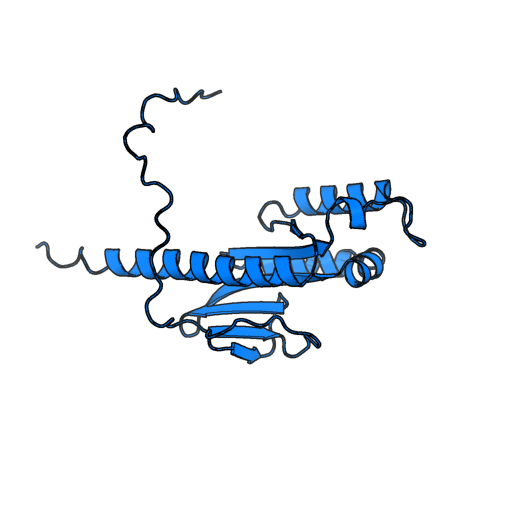S A 1 70 ? 5.275 -1.303 -0.725 1.00 96.56 70 LYS A N 1
ATOM 555 C CA . LYS A 1 70 ? 6.129 -1.831 -1.786 1.00 96.56 70 LYS A CA 1
ATOM 556 C C . LYS A 1 70 ? 7.167 -0.803 -2.207 1.00 96.56 70 LYS A C 1
ATOM 558 O O . LYS A 1 70 ? 6.836 0.260 -2.720 1.00 96.56 70 LYS A O 1
ATOM 563 N N . THR A 1 71 ? 8.444 -1.093 -1.980 1.00 95.44 71 THR A N 1
ATOM 564 C CA . THR A 1 71 ? 9.518 -0.270 -2.552 1.00 95.44 71 THR A CA 1
ATOM 565 C C . THR A 1 71 ? 9.738 -0.641 -4.011 1.00 95.44 71 THR A C 1
ATOM 567 O O . THR A 1 71 ? 9.379 -1.741 -4.442 1.00 95.44 71 THR A O 1
ATOM 570 N N . ARG A 1 72 ? 10.358 0.261 -4.772 1.00 92.44 72 ARG A N 1
ATOM 571 C CA . ARG A 1 72 ? 10.743 -0.014 -6.157 1.00 92.44 72 ARG A CA 1
ATOM 572 C C . ARG A 1 72 ? 11.661 -1.225 -6.257 1.00 92.44 72 ARG A C 1
ATOM 574 O O . ARG A 1 72 ? 11.414 -2.109 -7.066 1.00 92.44 72 ARG A O 1
ATOM 581 N N . GLU A 1 73 ? 12.676 -1.297 -5.406 1.00 90.81 73 GLU A N 1
ATOM 582 C CA . GLU A 1 73 ? 13.657 -2.383 -5.403 1.00 90.81 73 GLU A CA 1
ATOM 583 C C . GLU A 1 73 ? 12.982 -3.725 -5.105 1.00 90.81 73 GLU A C 1
ATOM 585 O O . GLU A 1 73 ? 13.242 -4.705 -5.800 1.00 90.81 73 GLU A O 1
ATOM 590 N N . ASN A 1 74 ? 12.065 -3.756 -4.129 1.00 92.31 74 ASN A N 1
ATOM 591 C CA . ASN A 1 74 ? 11.342 -4.976 -3.790 1.00 92.31 74 ASN A CA 1
ATOM 592 C C . ASN A 1 74 ? 10.401 -5.407 -4.922 1.00 92.31 74 ASN A C 1
ATOM 594 O O . ASN A 1 74 ? 10.360 -6.580 -5.268 1.00 92.31 74 ASN A O 1
ATOM 598 N N . PHE A 1 75 ? 9.692 -4.462 -5.548 1.00 93.94 75 PHE A N 1
ATOM 599 C CA . PHE A 1 75 ? 8.832 -4.776 -6.687 1.00 93.94 75 PHE A CA 1
ATOM 600 C C . PHE A 1 75 ? 9.624 -5.322 -7.876 1.00 93.94 75 PHE A C 1
ATOM 602 O O . PHE A 1 75 ? 9.245 -6.345 -8.432 1.00 93.94 75 PHE A O 1
ATOM 609 N N . LEU A 1 76 ? 10.740 -4.680 -8.246 1.00 91.38 76 LEU A N 1
ATOM 610 C CA . LEU A 1 76 ? 11.594 -5.140 -9.345 1.00 91.38 76 LEU A CA 1
ATOM 611 C C . LEU A 1 76 ? 12.150 -6.544 -9.084 1.00 91.38 76 LEU A C 1
ATOM 613 O O . LEU A 1 76 ? 12.217 -7.352 -10.006 1.00 91.38 76 LEU A O 1
ATOM 617 N N . HIS A 1 77 ? 12.512 -6.848 -7.838 1.00 90.19 77 HIS A N 1
ATOM 618 C CA . HIS A 1 77 ? 12.914 -8.195 -7.443 1.00 90.19 77 HIS A CA 1
ATOM 619 C C . HIS A 1 77 ? 11.746 -9.196 -7.550 1.00 90.19 77 HIS A C 1
ATOM 621 O O . HIS A 1 77 ? 11.911 -10.294 -8.079 1.00 90.19 77 HIS A O 1
ATOM 627 N N . GLU A 1 78 ? 10.544 -8.808 -7.112 1.00 91.12 78 GLU A N 1
ATOM 628 C CA . GLU A 1 78 ? 9.327 -9.629 -7.185 1.00 91.12 78 GLU A CA 1
ATOM 629 C C . GLU A 1 78 ? 8.807 -9.848 -8.617 1.00 91.12 78 GLU A C 1
ATOM 631 O O . GLU A 1 78 ? 8.068 -10.805 -8.834 1.00 91.12 78 GLU A O 1
ATOM 636 N N . LEU A 1 79 ? 9.220 -9.055 -9.617 1.00 91.81 79 LEU A N 1
ATOM 637 C CA . LEU A 1 79 ? 8.839 -9.289 -11.021 1.00 91.81 79 LEU A CA 1
ATOM 638 C C . LEU A 1 79 ? 9.250 -10.681 -11.526 1.00 91.81 79 LEU A C 1
ATOM 640 O O . LEU A 1 79 ? 8.555 -11.245 -12.370 1.00 91.81 79 LEU A O 1
ATOM 644 N N . GLY A 1 80 ? 10.336 -11.255 -10.993 1.00 87.75 80 GLY A N 1
ATOM 645 C CA . GLY A 1 80 ? 10.755 -12.629 -11.301 1.00 87.75 80 GLY A CA 1
ATOM 646 C C . GLY A 1 80 ? 9.879 -13.712 -10.656 1.00 87.75 80 GLY A C 1
ATOM 647 O O . GLY A 1 80 ? 9.932 -14.870 -11.061 1.00 87.75 80 GLY A O 1
ATOM 648 N N . HIS A 1 81 ? 9.055 -13.342 -9.674 1.00 89.69 81 HIS A N 1
ATOM 649 C CA . HIS A 1 81 ? 8.195 -14.228 -8.886 1.00 89.69 81 HIS A CA 1
ATOM 650 C C . HIS A 1 81 ? 6.787 -13.639 -8.742 1.00 89.69 81 HIS A C 1
ATOM 652 O O . HIS A 1 81 ? 6.205 -13.618 -7.654 1.00 89.69 81 HIS A O 1
ATOM 658 N N . LEU A 1 82 ? 6.240 -13.145 -9.855 1.00 93.44 82 LEU A N 1
ATOM 659 C CA . LEU A 1 82 ? 5.003 -12.369 -9.862 1.00 93.44 82 LEU A CA 1
ATOM 660 C C . LEU A 1 82 ? 3.809 -13.135 -9.274 1.00 93.44 82 LEU A C 1
ATOM 662 O O . LEU A 1 82 ? 2.958 -12.521 -8.637 1.00 93.44 82 LEU A O 1
ATOM 666 N N . ASP A 1 83 ? 3.771 -14.462 -9.410 1.00 94.75 83 ASP A N 1
ATOM 667 C CA . ASP A 1 83 ? 2.707 -15.311 -8.857 1.00 94.75 83 ASP A CA 1
ATOM 668 C C . ASP A 1 83 ? 2.590 -15.198 -7.331 1.00 94.75 83 ASP A C 1
ATOM 670 O O . ASP A 1 83 ? 1.484 -15.205 -6.794 1.00 94.75 83 ASP A O 1
ATOM 674 N N . VAL A 1 84 ? 3.712 -15.014 -6.625 1.00 92.38 84 VAL A N 1
ATOM 675 C CA . VAL A 1 84 ? 3.712 -14.797 -5.169 1.00 92.38 84 VAL A CA 1
ATOM 676 C C . VAL A 1 84 ? 3.054 -13.460 -4.838 1.00 92.38 84 VAL A C 1
ATOM 678 O O . VAL A 1 84 ? 2.249 -13.370 -3.910 1.00 92.38 84 VAL A O 1
ATOM 681 N N . PHE A 1 85 ? 3.354 -12.422 -5.622 1.00 94.38 85 PHE A N 1
ATOM 682 C CA . PHE A 1 85 ? 2.724 -11.121 -5.443 1.00 94.38 85 PHE A CA 1
ATOM 683 C C . PHE A 1 85 ? 1.228 -11.176 -5.780 1.00 94.38 85 PHE A C 1
ATOM 685 O O . PHE A 1 85 ? 0.421 -10.677 -5.002 1.00 94.38 85 PHE A O 1
ATOM 692 N N . ARG A 1 86 ? 0.831 -11.864 -6.861 1.00 96.12 86 ARG A N 1
ATOM 693 C CA . ARG A 1 86 ? -0.585 -12.090 -7.208 1.00 96.12 86 ARG A CA 1
ATOM 694 C C . ARG A 1 86 ? -1.334 -12.825 -6.097 1.00 96.12 86 ARG A C 1
ATOM 696 O O . ARG A 1 86 ? -2.403 -12.371 -5.699 1.00 96.12 86 ARG A O 1
ATOM 703 N N . ALA A 1 87 ? -0.760 -13.890 -5.536 1.00 94.88 87 ALA A N 1
ATOM 704 C CA . ALA A 1 87 ? -1.346 -14.602 -4.399 1.00 94.88 87 ALA A CA 1
ATOM 705 C C . ALA A 1 87 ? -1.530 -13.678 -3.182 1.00 94.88 87 ALA A C 1
ATOM 707 O O . ALA A 1 87 ? -2.570 -13.705 -2.525 1.00 94.88 87 ALA A O 1
ATOM 708 N N 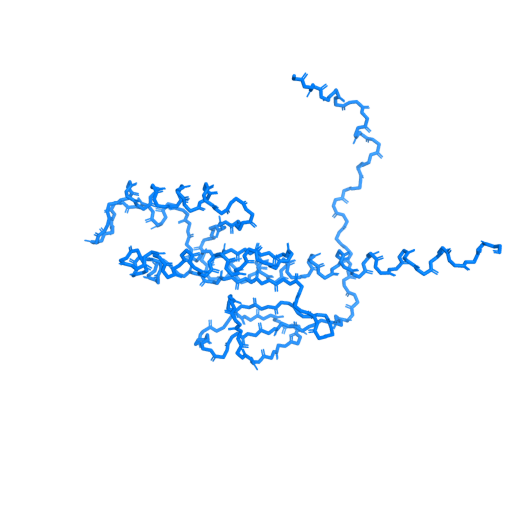. LYS A 1 88 ? -0.566 -12.785 -2.920 1.00 94.62 88 LYS A N 1
ATOM 709 C CA . LYS A 1 88 ? -0.707 -11.771 -1.868 1.00 94.62 88 LYS A CA 1
ATOM 710 C C . LYS A 1 88 ? -1.882 -10.832 -2.146 1.00 94.62 88 LYS A C 1
ATOM 712 O O . LYS A 1 88 ? -2.697 -10.626 -1.250 1.00 94.62 88 LYS A O 1
ATOM 717 N N . LEU A 1 89 ? -2.015 -10.312 -3.369 1.00 96.81 89 LEU A N 1
ATOM 718 C CA . LEU A 1 89 ? -3.139 -9.449 -3.760 1.00 96.81 89 LEU A CA 1
ATOM 719 C C . LEU A 1 89 ? -4.494 -10.164 -3.639 1.00 96.81 89 LEU A C 1
ATOM 721 O O . LEU A 1 89 ? -5.451 -9.556 -3.163 1.00 96.81 89 LEU A O 1
ATOM 725 N N . GLN A 1 90 ? -4.567 -11.452 -3.987 1.00 96.94 90 GLN A N 1
ATOM 726 C CA . GLN A 1 90 ? -5.762 -12.284 -3.791 1.00 96.94 90 GLN A CA 1
ATOM 727 C C . GLN A 1 90 ? -6.162 -12.376 -2.314 1.00 96.94 90 GLN A C 1
ATOM 729 O O . GLN A 1 90 ? -7.333 -12.204 -1.977 1.00 96.94 90 GLN A O 1
ATOM 734 N N . GLU A 1 91 ? -5.200 -12.591 -1.413 1.00 96.25 91 GLU A N 1
ATOM 735 C CA . GLU A 1 91 ? -5.466 -12.581 0.029 1.00 96.25 91 GLU A CA 1
ATOM 736 C C . GLU A 1 91 ? -5.899 -11.194 0.514 1.00 96.25 91 GLU A C 1
ATOM 738 O O . GLU A 1 91 ? -6.858 -11.069 1.277 1.00 96.25 91 GLU A O 1
ATOM 743 N N . MET A 1 92 ? -5.252 -10.131 0.022 1.00 97.44 92 MET A N 1
ATOM 744 C CA . MET A 1 92 ? -5.638 -8.760 0.356 1.00 97.44 92 MET A CA 1
ATOM 745 C C . MET A 1 92 ? -7.065 -8.437 -0.091 1.00 97.44 92 MET A C 1
ATOM 747 O O . MET A 1 92 ? -7.786 -7.726 0.610 1.00 97.44 92 MET A O 1
ATOM 751 N N . ALA A 1 93 ? -7.497 -8.987 -1.227 1.00 96.38 93 ALA A N 1
ATOM 752 C CA . ALA A 1 93 ? -8.833 -8.815 -1.778 1.00 96.38 93 ALA A CA 1
ATOM 753 C C . ALA A 1 93 ? -9.953 -9.394 -0.892 1.00 96.38 93 ALA A C 1
ATOM 755 O O . ALA A 1 93 ? -11.121 -9.196 -1.208 1.00 96.38 93 ALA A O 1
ATOM 756 N N . LYS A 1 94 ? -9.652 -10.036 0.241 1.00 95.44 94 LYS A N 1
ATOM 757 C CA . LYS A 1 94 ? -10.659 -10.476 1.224 1.00 95.44 94 LYS A CA 1
ATOM 758 C C . LYS A 1 94 ? -11.032 -9.395 2.247 1.00 95.44 94 LYS A C 1
ATOM 760 O O . LYS A 1 94 ? -12.075 -9.497 2.887 1.00 95.44 94 LYS A O 1
ATOM 765 N N . PHE A 1 95 ? -10.214 -8.355 2.406 1.00 95.44 95 PHE A N 1
ATOM 766 C CA . PHE A 1 95 ? -10.396 -7.326 3.438 1.00 95.44 95 PHE A CA 1
ATOM 767 C C . PHE A 1 95 ? -11.157 -6.118 2.902 1.00 95.44 95 PHE A C 1
ATOM 769 O O . PHE A 1 95 ? -10.804 -5.646 1.836 1.00 95.44 95 PHE A O 1
ATOM 776 N N . PRO A 1 96 ? -12.122 -5.528 3.626 1.00 93.69 96 PRO A N 1
ATOM 777 C CA . PRO A 1 96 ? -13.009 -4.490 3.085 1.00 93.69 96 PRO A CA 1
ATOM 778 C C . PRO A 1 96 ? -12.265 -3.251 2.564 1.00 93.69 96 PRO A C 1
ATOM 780 O O . PRO A 1 96 ? -12.607 -2.716 1.505 1.00 93.69 96 PRO A O 1
ATOM 783 N N . HIS A 1 97 ? -11.217 -2.830 3.270 1.00 97.88 97 HIS A N 1
ATOM 784 C CA . HIS A 1 97 ? -10.363 -1.713 2.890 1.00 97.88 97 HIS A CA 1
ATOM 785 C C . HIS A 1 97 ? -8.937 -2.218 2.672 1.00 97.88 97 HIS A C 1
ATOM 787 O O . HIS A 1 97 ? -8.279 -2.690 3.595 1.00 97.88 97 HIS A O 1
ATOM 793 N N . ARG A 1 98 ? -8.447 -2.122 1.440 1.00 98.31 98 ARG A N 1
ATOM 794 C CA . ARG A 1 98 ? -7.184 -2.729 1.010 1.00 98.31 98 ARG A CA 1
ATOM 795 C C . ARG A 1 98 ? -6.495 -1.813 0.009 1.00 98.31 98 ARG A C 1
ATOM 797 O O . ARG A 1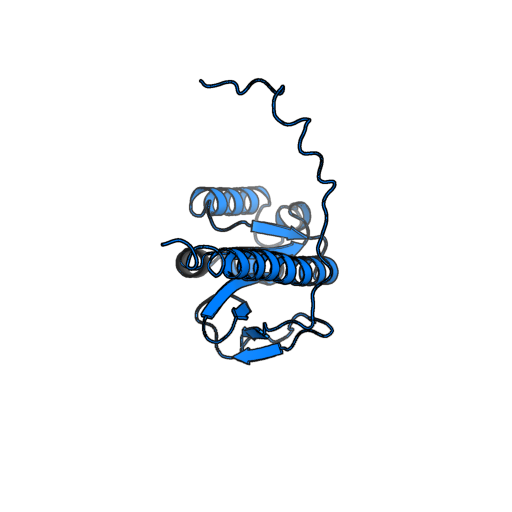 98 ? -7.182 -1.140 -0.752 1.00 98.31 98 ARG A O 1
ATOM 804 N N . VAL A 1 99 ? -5.168 -1.742 0.034 1.00 98.69 99 VAL A N 1
ATOM 805 C CA . VAL A 1 99 ? -4.390 -0.921 -0.908 1.00 98.69 99 VAL A CA 1
ATOM 806 C C . VAL A 1 99 ? -2.922 -1.338 -0.899 1.00 98.69 99 VAL A C 1
ATOM 808 O O . VAL A 1 99 ? -2.371 -1.661 0.154 1.00 98.69 99 VAL A O 1
ATOM 811 N N . VAL A 1 100 ? -2.282 -1.292 -2.065 1.00 98.62 100 VAL A N 1
ATOM 812 C CA . VAL A 1 100 ? -0.823 -1.338 -2.186 1.00 98.62 100 VAL A CA 1
ATOM 813 C C . VAL A 1 100 ? -0.300 0.080 -2.348 1.00 98.62 100 VAL A C 1
ATOM 815 O O . VAL A 1 100 ? -0.771 0.851 -3.186 1.00 98.62 100 VAL A O 1
ATOM 818 N N . VAL A 1 101 ? 0.700 0.421 -1.550 1.00 98.56 101 VAL A N 1
ATOM 819 C CA . VAL A 1 101 ? 1.352 1.723 -1.537 1.00 98.56 101 VAL A CA 1
ATOM 820 C C . VAL A 1 101 ? 2.792 1.558 -2.002 1.00 98.56 101 VAL A C 1
ATOM 822 O O . VAL A 1 101 ? 3.634 0.992 -1.301 1.00 98.56 101 VAL A O 1
ATOM 825 N N . PHE A 1 102 ? 3.072 2.083 -3.190 1.00 98.06 102 PHE A N 1
ATOM 826 C CA . PHE A 1 102 ? 4.394 2.101 -3.790 1.00 98.06 102 PHE A CA 1
ATOM 827 C C . PHE A 1 102 ? 5.195 3.327 -3.343 1.00 98.06 102 PHE A C 1
ATOM 829 O O . PHE A 1 102 ? 4.767 4.479 -3.478 1.00 98.06 102 PHE A O 1
ATOM 836 N N . GLU A 1 103 ? 6.401 3.079 -2.836 1.00 97.38 103 GLU A N 1
ATOM 837 C CA . GLU A 1 103 ? 7.395 4.116 -2.565 1.00 97.38 103 GLU A CA 1
ATOM 838 C C . GLU A 1 103 ? 8.176 4.436 -3.841 1.00 97.38 103 GLU A C 1
ATOM 840 O O . GLU A 1 103 ? 9.176 3.796 -4.155 1.00 97.38 103 GLU A O 1
ATOM 845 N N . GLY A 1 104 ? 7.702 5.440 -4.568 1.00 95.25 104 GLY A N 1
ATOM 846 C CA . GLY A 1 104 ? 8.238 5.909 -5.843 1.00 95.25 104 GLY A CA 1
ATOM 847 C C . GLY A 1 104 ? 7.089 6.284 -6.781 1.00 95.25 104 GLY A C 1
ATOM 848 O O . GLY A 1 104 ? 5.997 5.713 -6.708 1.00 95.25 104 GLY A O 1
ATOM 849 N N . SER A 1 105 ? 7.302 7.293 -7.623 1.00 94.88 105 SER A N 1
ATOM 850 C CA . SER A 1 105 ? 6.305 7.691 -8.618 1.00 94.88 105 SER A CA 1
ATOM 851 C C . SER A 1 105 ? 6.192 6.623 -9.703 1.00 94.88 105 SER A C 1
ATOM 853 O O . SER A 1 105 ? 7.161 5.921 -9.970 1.00 94.88 105 SER A O 1
ATOM 855 N N . TYR A 1 106 ? 5.052 6.522 -10.391 1.00 95.44 106 TYR A N 1
ATOM 856 C CA . TYR A 1 106 ? 4.903 5.583 -11.513 1.00 95.44 106 TYR A CA 1
ATOM 857 C C . TYR A 1 106 ? 6.051 5.711 -12.533 1.00 95.44 106 TYR A C 1
ATOM 859 O O . TYR A 1 106 ? 6.616 4.712 -12.970 1.00 95.44 106 TYR A O 1
ATOM 867 N N . THR A 1 107 ? 6.471 6.944 -12.834 1.00 93.25 107 THR A N 1
ATOM 868 C CA . THR A 1 107 ? 7.610 7.233 -13.717 1.00 93.25 107 THR A CA 1
ATOM 869 C C . THR A 1 107 ? 8.941 6.683 -13.205 1.00 93.25 107 THR A C 1
ATOM 871 O O . THR A 1 107 ? 9.756 6.254 -14.016 1.00 93.25 107 THR A O 1
ATOM 874 N N . ASP A 1 108 ? 9.160 6.633 -11.889 1.00 91.31 108 ASP A N 1
ATOM 875 C CA . ASP A 1 108 ? 10.377 6.041 -11.312 1.00 91.31 108 ASP A CA 1
ATOM 876 C C . ASP A 1 108 ? 10.423 4.522 -11.530 1.00 91.31 108 ASP A C 1
ATOM 878 O O . ASP A 1 108 ? 11.500 3.941 -11.678 1.00 91.31 108 ASP A O 1
ATOM 882 N N . PHE A 1 109 ? 9.256 3.872 -11.574 1.00 91.62 109 PHE A N 1
ATOM 883 C CA . PHE A 1 109 ? 9.141 2.437 -11.822 1.00 91.62 109 PHE A CA 1
ATOM 884 C C . PHE A 1 109 ? 9.333 2.096 -13.299 1.00 91.62 109 PHE A C 1
ATOM 886 O O . PHE A 1 109 ? 10.043 1.144 -13.607 1.00 91.62 109 PHE A O 1
ATOM 893 N N . VAL A 1 110 ? 8.746 2.871 -14.216 1.00 92.06 110 VAL A N 1
ATOM 894 C CA . VAL A 1 110 ? 8.762 2.565 -15.661 1.00 92.06 110 VAL A CA 1
ATOM 895 C C . VAL A 1 110 ? 9.882 3.258 -16.443 1.00 92.06 110 VAL A C 1
ATOM 897 O O . VAL A 1 110 ? 9.907 3.189 -17.668 1.00 92.06 110 VAL A O 1
ATOM 900 N N . SER A 1 111 ? 10.809 3.938 -15.771 1.00 84.75 111 SER A N 1
ATOM 901 C CA . SER A 1 111 ? 11.956 4.571 -16.429 1.00 84.75 111 SER A CA 1
ATOM 902 C C . SER A 1 111 ? 12.849 3.541 -17.132 1.00 84.75 111 SER A C 1
ATOM 904 O O . SER A 1 111 ? 13.125 2.469 -16.597 1.00 84.75 111 SER A O 1
ATOM 906 N N . GLU A 1 112 ? 13.368 3.888 -18.313 1.00 65.44 112 GLU A N 1
ATOM 907 C CA . GLU A 1 112 ? 14.292 3.044 -19.092 1.00 65.44 112 GLU A CA 1
ATOM 908 C C . GLU A 1 112 ? 15.633 2.787 -18.383 1.00 65.44 112 GLU A C 1
ATOM 910 O O . GLU A 1 112 ? 16.378 1.898 -18.776 1.00 65.44 112 GLU A O 1
ATOM 915 N N . LYS A 1 113 ? 15.938 3.523 -17.305 1.00 68.25 113 LYS A N 1
ATOM 916 C CA . LYS A 1 113 ? 17.183 3.396 -16.522 1.00 68.25 113 LYS A CA 1
ATOM 917 C C . LYS A 1 113 ? 17.228 2.174 -15.589 1.00 68.25 113 LYS A C 1
ATOM 919 O O . LYS A 1 113 ? 18.058 2.129 -14.684 1.00 68.25 113 LYS A O 1
ATOM 924 N N . ASN A 1 114 ? 16.330 1.210 -15.753 1.00 71.06 114 ASN A N 1
ATOM 925 C CA . ASN A 1 114 ? 16.324 -0.020 -14.967 1.00 71.06 114 ASN A CA 1
ATOM 926 C C . ASN A 1 114 ? 17.271 -1.050 -15.598 1.00 71.06 114 ASN A C 1
ATOM 928 O O . ASN A 1 114 ? 17.114 -1.398 -16.762 1.00 71.06 114 ASN A O 1
ATOM 932 N N . GLU A 1 115 ? 18.216 -1.579 -14.819 1.00 71.69 115 GLU A N 1
ATOM 933 C CA . GLU A 1 115 ? 19.232 -2.524 -15.320 1.00 71.69 115 GLU A CA 1
ATOM 934 C C . GLU A 1 115 ? 18.650 -3.880 -15.758 1.00 71.69 115 GLU A C 1
ATOM 936 O O . GLU A 1 115 ? 19.228 -4.548 -16.611 1.00 71.69 115 GLU A O 1
ATOM 941 N N . PHE A 1 116 ? 17.500 -4.283 -15.201 1.00 79.69 116 PHE A N 1
ATOM 942 C CA . PHE A 1 116 ? 16.961 -5.642 -15.359 1.00 79.69 116 PHE A CA 1
ATOM 943 C C . PHE A 1 116 ? 15.719 -5.746 -16.251 1.00 79.69 116 PHE A C 1
ATOM 945 O O . PHE A 1 116 ? 15.520 -6.766 -16.905 1.00 79.69 116 PHE A O 1
ATOM 952 N N . TYR A 1 117 ? 14.871 -4.714 -16.284 1.00 86.75 117 TYR A N 1
ATOM 953 C CA . TYR A 1 117 ? 13.574 -4.769 -16.962 1.00 86.75 117 TYR A CA 1
ATOM 954 C C . TYR A 1 117 ? 13.299 -3.492 -17.741 1.00 86.75 117 TYR A C 1
ATOM 956 O O . TYR A 1 117 ? 13.451 -2.388 -17.223 1.00 86.75 117 TYR A O 1
ATOM 964 N N . GLN A 1 118 ? 12.803 -3.645 -18.967 1.00 91.31 118 GLN A N 1
ATOM 965 C CA . GLN A 1 118 ? 12.356 -2.512 -19.770 1.00 91.31 118 GLN A CA 1
ATOM 966 C C . GLN A 1 118 ? 11.129 -1.843 -19.139 1.00 91.31 118 GLN A C 1
ATOM 968 O O . GLN A 1 118 ? 10.214 -2.519 -18.665 1.00 91.31 118 GLN A O 1
ATOM 973 N N . GLY A 1 119 ? 11.061 -0.513 -19.215 1.00 92.50 119 GLY A N 1
ATOM 974 C CA . GLY A 1 119 ? 9.931 0.269 -18.706 1.00 92.50 119 GLY A CA 1
ATOM 975 C C . GLY A 1 119 ? 8.569 -0.195 -19.227 1.00 92.50 119 GLY A C 1
ATOM 976 O O . GLY A 1 119 ? 7.618 -0.326 -18.459 1.00 92.50 119 GLY A O 1
ATOM 977 N N . ALA A 1 120 ? 8.493 -0.542 -20.516 1.00 93.38 120 ALA A N 1
ATOM 978 C CA . ALA A 1 120 ? 7.279 -1.061 -21.147 1.00 93.38 120 ALA A CA 1
ATOM 979 C C . ALA A 1 120 ? 6.805 -2.397 -20.544 1.00 93.38 120 ALA A C 1
ATOM 981 O O . ALA A 1 120 ? 5.604 -2.616 -20.396 1.00 93.38 120 ALA A O 1
ATOM 982 N N . PHE A 1 121 ? 7.734 -3.278 -20.157 1.00 93.69 121 PHE A N 1
ATOM 983 C CA . PHE A 1 121 ? 7.394 -4.534 -19.488 1.00 93.69 121 PHE A CA 1
ATOM 984 C C . PHE A 1 121 ? 6.783 -4.273 -18.109 1.00 93.69 121 PHE A C 1
ATOM 986 O O . PHE A 1 121 ? 5.746 -4.841 -17.778 1.00 93.69 121 PHE A O 1
ATOM 993 N N . ILE A 1 122 ? 7.383 -3.365 -17.339 1.00 95.31 122 ILE A N 1
ATOM 994 C CA . ILE A 1 122 ? 6.901 -2.984 -16.006 1.00 95.31 122 ILE A CA 1
ATOM 995 C C . ILE A 1 122 ? 5.516 -2.338 -16.103 1.00 95.31 122 ILE A C 1
ATOM 997 O O . ILE A 1 122 ? 4.613 -2.703 -15.354 1.00 95.31 122 ILE A O 1
ATOM 1001 N N . ALA A 1 123 ? 5.329 -1.424 -17.059 1.00 96.00 123 ALA A N 1
ATOM 1002 C CA . ALA A 1 123 ? 4.041 -0.794 -17.331 1.00 96.00 123 ALA A CA 1
ATOM 1003 C C . ALA A 1 123 ? 2.957 -1.832 -17.656 1.00 96.00 123 ALA A C 1
ATOM 1005 O O . ALA A 1 123 ? 1.857 -1.757 -17.110 1.00 96.00 123 ALA A O 1
ATOM 1006 N N . ARG A 1 124 ? 3.281 -2.831 -18.492 1.00 96.56 124 ARG A N 1
ATOM 1007 C CA . ARG A 1 124 ? 2.372 -3.941 -18.801 1.00 96.56 124 ARG A CA 1
ATOM 1008 C C . ARG A 1 124 ? 2.012 -4.734 -17.549 1.00 96.56 124 ARG A C 1
ATOM 1010 O O . ARG A 1 124 ? 0.833 -4.926 -17.299 1.00 96.56 124 ARG A O 1
ATOM 1017 N N . VAL A 1 125 ? 2.995 -5.123 -16.734 1.00 97.00 125 VAL A N 1
ATOM 1018 C CA . VAL A 1 125 ? 2.742 -5.871 -15.491 1.00 97.00 125 VAL A CA 1
ATOM 1019 C C . VAL A 1 125 ? 1.842 -5.086 -14.535 1.00 97.00 125 VAL A C 1
ATOM 1021 O O . VAL A 1 125 ? 0.891 -5.650 -14.005 1.00 97.00 125 VAL A O 1
ATOM 1024 N N . ILE A 1 126 ? 2.097 -3.790 -14.331 1.00 97.38 126 ILE A N 1
ATOM 1025 C CA . ILE A 1 126 ? 1.238 -2.937 -13.492 1.00 97.38 126 ILE A CA 1
ATOM 1026 C C . ILE A 1 126 ? -0.186 -2.882 -14.065 1.00 97.38 126 ILE A C 1
ATOM 1028 O O . ILE A 1 126 ? -1.147 -3.019 -13.313 1.00 97.38 126 ILE A O 1
ATOM 1032 N N . GLY A 1 127 ? -0.326 -2.719 -15.385 1.00 98.19 127 GLY A N 1
ATOM 1033 C CA . GLY A 1 127 ? -1.621 -2.744 -16.066 1.00 98.19 127 GLY A CA 1
ATOM 1034 C C . GLY A 1 127 ? -2.369 -4.064 -15.868 1.00 98.19 127 GLY A C 1
ATOM 1035 O O . GLY A 1 127 ? -3.541 -4.047 -15.498 1.00 98.19 127 GLY A O 1
ATOM 1036 N N . ASP A 1 128 ? -1.676 -5.191 -16.035 1.00 98.06 128 ASP A N 1
ATOM 1037 C CA . ASP A 1 128 ? -2.228 -6.533 -15.837 1.00 98.06 128 ASP A CA 1
ATOM 1038 C C . ASP A 1 128 ? -2.683 -6.738 -14.385 1.00 98.06 128 ASP A C 1
ATOM 1040 O O . ASP A 1 128 ? -3.764 -7.266 -14.147 1.00 98.06 128 ASP A O 1
ATOM 1044 N N . LEU A 1 129 ? -1.890 -6.292 -13.403 1.00 97.94 129 LEU A N 1
ATOM 1045 C CA . LEU A 1 129 ? -2.254 -6.368 -11.984 1.00 97.94 129 LEU A CA 1
ATOM 1046 C C . LEU A 1 129 ? -3.499 -5.530 -11.671 1.00 97.94 129 LEU A C 1
ATOM 1048 O O . LEU A 1 129 ? -4.386 -6.007 -10.971 1.00 97.94 129 LEU A O 1
ATOM 1052 N N . CYS A 1 130 ? -3.598 -4.309 -12.204 1.00 97.94 130 CYS A N 1
ATOM 1053 C CA . CYS A 1 130 ? -4.785 -3.468 -12.033 1.00 97.94 130 CYS A CA 1
ATOM 1054 C C . CYS A 1 130 ? -6.037 -4.079 -12.683 1.00 97.94 130 CYS A C 1
ATOM 1056 O O . CYS A 1 130 ? -7.135 -3.918 -12.156 1.00 97.94 130 CYS A O 1
ATOM 1058 N N . ALA A 1 131 ? -5.885 -4.754 -13.827 1.00 98.25 131 ALA A N 1
ATOM 1059 C CA . ALA A 1 131 ? -6.990 -5.411 -14.519 1.00 98.25 131 ALA A CA 1
ATOM 1060 C C . ALA A 1 131 ? -7.447 -6.695 -13.808 1.00 98.25 131 ALA A C 1
ATOM 1062 O O . ALA A 1 131 ? -8.643 -6.969 -13.757 1.00 98.25 131 ALA A O 1
ATOM 1063 N N . GLU A 1 132 ? -6.510 -7.469 -13.255 1.00 98.00 132 GLU A N 1
ATOM 1064 C CA . GLU A 1 132 ? -6.807 -8.700 -12.513 1.00 98.00 132 GLU A CA 1
ATOM 1065 C C . GLU A 1 132 ? -7.350 -8.417 -11.104 1.00 98.00 132 GLU A C 1
ATOM 1067 O O . GLU A 1 132 ? -8.236 -9.128 -10.632 1.00 98.00 132 GLU A O 1
ATOM 1072 N N . PHE A 1 133 ? -6.868 -7.357 -10.447 1.00 97.94 133 PHE A N 1
ATOM 1073 C CA . PHE A 1 133 ? -7.235 -6.985 -9.077 1.00 97.94 133 PHE A CA 1
ATOM 1074 C C . PHE A 1 133 ? -7.835 -5.572 -8.999 1.00 97.94 133 PHE A C 1
ATOM 1076 O O . PHE A 1 133 ? -7.280 -4.708 -8.313 1.00 97.94 133 PHE A O 1
ATOM 1083 N N . PRO A 1 134 ? -8.986 -5.309 -9.647 1.00 97.12 134 PRO A N 1
ATOM 1084 C CA . PRO A 1 134 ? -9.573 -3.967 -9.691 1.00 97.12 134 PRO A CA 1
ATOM 1085 C C . PRO A 1 134 ? -9.954 -3.423 -8.302 1.00 97.12 134 PRO A C 1
ATOM 1087 O O . PRO A 1 134 ? -9.965 -2.210 -8.095 1.00 97.12 134 PRO A O 1
ATOM 1090 N N . ASP A 1 135 ? -10.212 -4.310 -7.335 1.00 96.56 135 ASP A N 1
ATOM 1091 C CA . ASP A 1 135 ? -10.571 -3.959 -5.955 1.00 96.56 135 ASP A CA 1
ATOM 1092 C C . ASP A 1 135 ? -9.359 -3.726 -5.033 1.00 96.56 135 ASP A C 1
ATOM 1094 O O . ASP A 1 135 ? -9.535 -3.405 -3.853 1.00 96.56 135 ASP A O 1
ATOM 1098 N N . VAL A 1 136 ? -8.129 -3.888 -5.539 1.00 98.25 136 VAL A N 1
ATOM 1099 C CA . VAL A 1 136 ? -6.885 -3.625 -4.800 1.00 98.25 136 VAL A CA 1
ATOM 1100 C C . VAL A 1 136 ? -6.139 -2.461 -5.462 1.00 98.25 136 VAL A C 1
ATOM 1102 O O . VAL A 1 136 ? -5.316 -2.669 -6.353 1.00 98.25 136 VAL A O 1
ATOM 1105 N N . PRO A 1 137 ? -6.385 -1.209 -5.033 1.00 98.06 137 PRO A N 1
ATOM 1106 C CA . PRO A 1 137 ? -5.737 -0.049 -5.625 1.00 98.06 137 PRO A CA 1
ATOM 1107 C C . PRO A 1 137 ? -4.213 -0.107 -5.489 1.00 98.06 137 PRO A C 1
ATOM 1109 O O . PRO A 1 137 ? -3.683 -0.402 -4.415 1.00 98.06 137 PRO A O 1
ATOM 1112 N N . LEU A 1 138 ? -3.519 0.246 -6.571 1.00 98.31 138 LEU A N 1
ATOM 1113 C CA . LEU A 1 138 ? -2.068 0.415 -6.619 1.00 98.31 138 LEU A CA 1
ATOM 1114 C C . LEU A 1 138 ? -1.745 1.914 -6.647 1.00 98.31 138 LEU A C 1
ATOM 1116 O O . LEU A 1 138 ? -1.947 2.583 -7.661 1.00 98.31 138 LEU A O 1
ATOM 1120 N N . LEU A 1 139 ? -1.275 2.464 -5.527 1.00 98.50 139 LEU A N 1
ATOM 1121 C CA . LEU A 1 139 ? -1.012 3.897 -5.386 1.00 98.50 139 LEU A CA 1
ATOM 1122 C C . LEU A 1 139 ? 0.485 4.190 -5.365 1.00 98.50 139 LEU A C 1
ATOM 1124 O O . LEU A 1 139 ? 1.231 3.574 -4.614 1.00 98.50 139 LEU A O 1
ATOM 1128 N N . PHE A 1 140 ? 0.910 5.182 -6.144 1.00 98.31 140 PHE A N 1
ATOM 1129 C CA . PHE A 1 140 ? 2.309 5.586 -6.278 1.00 98.31 140 PHE A CA 1
ATOM 1130 C C . PHE A 1 140 ? 2.551 6.930 -5.593 1.00 98.31 140 PHE A C 1
ATOM 1132 O O . PHE A 1 140 ? 1.780 7.876 -5.766 1.00 98.31 140 PHE A O 1
ATOM 1139 N N . PHE A 1 141 ? 3.648 7.042 -4.846 1.00 98.06 141 PHE A N 1
ATOM 1140 C CA . PHE A 1 141 ? 3.994 8.244 -4.085 1.00 98.06 141 PHE A CA 1
ATOM 1141 C C . PHE A 1 141 ? 5.424 8.677 -4.357 1.00 98.06 141 PHE A C 1
ATOM 1143 O O . PHE A 1 141 ? 6.275 7.849 -4.619 1.00 98.06 141 PHE A O 1
ATOM 1150 N N . LYS A 1 142 ? 5.751 9.961 -4.175 1.00 95.38 142 LYS A N 1
ATOM 1151 C CA . LYS A 1 142 ? 7.127 10.469 -4.358 1.00 95.38 142 LYS A CA 1
ATOM 1152 C C . LYS A 1 142 ? 8.187 9.694 -3.553 1.00 95.38 142 LYS A C 1
ATOM 1154 O O . LYS A 1 142 ? 9.350 9.657 -3.934 1.00 95.38 142 LYS A O 1
ATOM 1159 N N . GLY A 1 143 ? 7.801 9.111 -2.424 1.00 95.44 143 GLY A N 1
ATOM 1160 C CA . GLY A 1 143 ? 8.642 8.209 -1.650 1.00 95.44 143 GLY A CA 1
ATOM 1161 C C . GLY A 1 143 ? 8.049 7.903 -0.281 1.00 95.44 143 GLY A C 1
ATOM 1162 O O . GLY A 1 143 ? 6.902 8.256 0.019 1.00 95.44 143 GLY A O 1
ATOM 1163 N N . ARG A 1 144 ? 8.878 7.303 0.578 1.00 96.75 144 ARG A N 1
ATOM 1164 C CA . ARG A 1 144 ? 8.522 6.833 1.923 1.00 96.75 144 ARG A CA 1
ATOM 1165 C C . ARG A 1 144 ? 7.738 7.839 2.764 1.00 96.75 144 ARG A C 1
ATOM 1167 O O . ARG A 1 144 ? 6.721 7.489 3.347 1.00 96.75 144 ARG A O 1
ATOM 1174 N N . LYS A 1 145 ? 8.183 9.100 2.828 1.00 96.50 145 LYS A N 1
ATOM 1175 C CA . LYS A 1 145 ? 7.548 10.121 3.683 1.00 96.50 145 LYS A CA 1
ATOM 1176 C C . LYS A 1 145 ? 6.102 10.407 3.263 1.00 96.50 145 LYS A C 1
ATOM 1178 O O . LYS A 1 145 ? 5.216 10.429 4.111 1.00 96.50 145 LYS A O 1
ATOM 1183 N N . SER A 1 146 ? 5.867 10.612 1.966 1.00 97.31 146 SER A N 1
ATOM 1184 C CA . SER A 1 146 ? 4.523 10.861 1.427 1.00 97.31 146 SER A CA 1
ATOM 1185 C C . SER A 1 146 ? 3.630 9.626 1.516 1.00 97.31 146 SER A C 1
ATOM 1187 O O . SER A 1 146 ? 2.460 9.762 1.853 1.00 97.31 146 SER A O 1
ATOM 1189 N N . ALA A 1 147 ? 4.191 8.436 1.283 1.00 98.19 147 ALA A N 1
ATOM 1190 C CA . ALA A 1 147 ? 3.482 7.171 1.434 1.00 98.19 147 ALA A CA 1
ATOM 1191 C C . ALA A 1 147 ? 3.022 6.963 2.887 1.00 98.19 147 ALA A C 1
ATOM 1193 O O . ALA A 1 147 ? 1.832 6.805 3.140 1.00 98.19 147 ALA A O 1
ATOM 1194 N N . ASN A 1 148 ? 3.932 7.088 3.860 1.00 98.19 148 ASN A N 1
ATOM 1195 C CA . ASN A 1 148 ? 3.617 7.005 5.289 1.00 98.19 148 ASN A CA 1
ATOM 1196 C C . ASN A 1 148 ? 2.536 8.013 5.693 1.00 98.19 148 ASN A C 1
ATOM 1198 O O . ASN A 1 148 ? 1.615 7.668 6.432 1.00 98.19 148 ASN A O 1
ATOM 1202 N N . GLN A 1 149 ? 2.661 9.270 5.261 1.00 97.19 149 GLN A N 1
ATOM 1203 C CA . GLN A 1 149 ? 1.685 10.305 5.598 1.00 97.19 149 GLN A CA 1
ATOM 1204 C C . GLN A 1 149 ? 0.303 9.960 5.038 1.00 97.19 149 GLN A C 1
ATOM 1206 O O . GLN A 1 149 ? -0.699 10.110 5.734 1.00 97.19 149 GLN A O 1
ATOM 1211 N N . TRP A 1 150 ? 0.243 9.476 3.799 1.00 98.12 150 TRP A N 1
ATOM 1212 C CA . TRP A 1 150 ? -1.014 9.069 3.190 1.00 98.12 150 TRP A CA 1
ATOM 1213 C C . TRP A 1 150 ? -1.633 7.867 3.910 1.00 98.12 150 TRP A C 1
ATOM 1215 O O . TRP A 1 150 ? -2.814 7.919 4.234 1.00 98.12 150 TRP A O 1
ATOM 1225 N N . VAL A 1 151 ? -0.845 6.837 4.249 1.00 98.31 151 VAL A N 1
ATOM 1226 C CA . VAL A 1 151 ? -1.329 5.654 4.989 1.00 98.31 151 VAL A CA 1
ATOM 1227 C C . VAL A 1 151 ? -1.893 6.041 6.358 1.00 98.31 151 VAL A C 1
ATOM 1229 O O . VAL A 1 151 ? -2.954 5.556 6.745 1.00 98.31 151 VAL A O 1
ATOM 1232 N N . PHE A 1 152 ? -1.239 6.969 7.064 1.00 96.44 152 PHE A N 1
ATOM 1233 C CA . PHE A 1 152 ? -1.750 7.521 8.321 1.00 96.44 152 PHE A CA 1
ATOM 1234 C C . PHE A 1 152 ? -3.153 8.130 8.154 1.00 96.44 152 PHE A C 1
ATOM 1236 O O . PHE A 1 152 ? -4.072 7.784 8.898 1.00 96.44 152 PHE A O 1
ATOM 1243 N N . TYR A 1 153 ? -3.347 8.999 7.157 1.00 95.81 153 TYR A N 1
ATOM 1244 C CA . TYR A 1 153 ? -4.655 9.617 6.913 1.00 95.81 153 TYR A CA 1
ATOM 1245 C C . TYR A 1 153 ? -5.688 8.639 6.348 1.00 95.81 153 TYR A C 1
ATOM 1247 O O . TYR A 1 153 ? -6.873 8.769 6.649 1.00 95.81 153 TYR A O 1
ATOM 1255 N N . TYR A 1 154 ? -5.260 7.647 5.568 1.00 97.31 154 TYR A N 1
ATOM 1256 C CA . TYR A 1 154 ? -6.122 6.582 5.068 1.00 97.31 154 TYR A CA 1
ATOM 1257 C C . TYR A 1 154 ? -6.727 5.777 6.220 1.00 97.31 154 TYR A C 1
ATOM 1259 O O . TYR A 1 154 ? -7.946 5.623 6.283 1.00 97.31 154 TYR A O 1
ATOM 1267 N N . PHE A 1 155 ? -5.912 5.348 7.186 1.00 96.31 155 PHE A N 1
ATOM 1268 C CA . PHE A 1 155 ? -6.415 4.657 8.372 1.00 96.31 155 PHE A CA 1
ATOM 1269 C C . PHE A 1 155 ? -7.358 5.525 9.208 1.00 96.31 155 PHE A C 1
ATOM 1271 O O . PHE A 1 155 ? -8.422 5.054 9.608 1.00 96.31 155 PH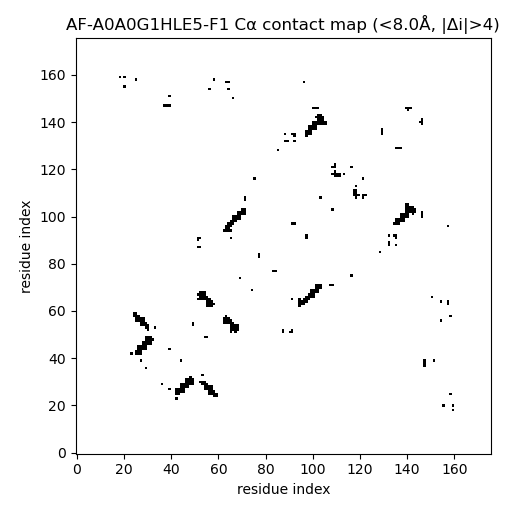E A O 1
ATOM 1278 N N . GLN A 1 156 ? -7.044 6.810 9.395 1.00 93.62 156 GLN A N 1
ATOM 1279 C CA . GLN A 1 156 ? -7.968 7.745 10.047 1.00 93.62 156 GLN A CA 1
ATOM 1280 C C . GLN A 1 156 ? -9.308 7.854 9.313 1.00 93.62 156 GLN A C 1
ATOM 1282 O O . GLN A 1 156 ? -10.366 7.857 9.943 1.00 93.62 156 GLN A O 1
ATOM 1287 N N . ALA A 1 157 ? -9.277 7.935 7.983 1.00 94.25 157 ALA A N 1
ATOM 1288 C CA . ALA A 1 157 ? -10.479 8.024 7.170 1.00 94.25 157 ALA A CA 1
ATOM 1289 C C . ALA A 1 157 ? -11.323 6.745 7.260 1.00 94.25 157 ALA A C 1
ATOM 1291 O O . ALA A 1 157 ? -12.541 6.846 7.408 1.00 94.25 157 ALA A O 1
ATOM 1292 N N . VAL A 1 158 ? -10.698 5.562 7.218 1.00 95.25 158 VAL A N 1
ATOM 1293 C CA . VAL A 1 158 ? -11.401 4.282 7.395 1.00 95.25 158 VAL A CA 1
ATOM 1294 C C . VAL A 1 158 ? -12.049 4.213 8.774 1.00 95.25 158 VAL A C 1
ATOM 1296 O O . VAL A 1 158 ? -13.251 3.964 8.859 1.00 95.25 158 VAL A O 1
ATOM 1299 N N . TYR A 1 159 ? -11.297 4.506 9.839 1.00 93.69 159 TYR A N 1
ATOM 1300 C CA . TYR A 1 159 ? -11.833 4.512 11.200 1.00 93.69 159 TYR A CA 1
ATOM 1301 C C . TYR A 1 159 ? -13.051 5.433 11.329 1.00 93.69 159 TYR A C 1
ATOM 1303 O O . TYR A 1 159 ? -14.101 4.998 11.792 1.00 93.69 159 TYR A O 1
ATOM 1311 N N . ASN A 1 160 ? -12.951 6.672 10.838 1.00 91.19 160 ASN A N 1
ATOM 1312 C CA . ASN A 1 160 ? -14.039 7.646 10.924 1.00 91.19 160 ASN A CA 1
ATOM 1313 C C . ASN A 1 160 ? -15.321 7.175 10.212 1.00 91.19 160 ASN A C 1
ATOM 1315 O O . ASN A 1 160 ? -16.425 7.476 10.671 1.00 91.19 160 ASN A O 1
ATOM 1319 N N . ARG A 1 161 ? -15.197 6.434 9.100 1.00 89.94 161 ARG A N 1
ATOM 1320 C CA . ARG A 1 161 ? -16.356 5.845 8.404 1.00 89.94 161 ARG A CA 1
ATOM 1321 C C . ARG A 1 161 ? -17.006 4.734 9.222 1.00 89.94 161 ARG A C 1
ATOM 1323 O O . ARG A 1 161 ? -18.231 4.646 9.247 1.00 89.94 161 ARG A O 1
ATOM 1330 N N . GLN A 1 162 ? -16.211 3.923 9.914 1.00 85.81 162 GLN A N 1
ATOM 1331 C CA . GLN A 1 162 ? -16.738 2.849 10.754 1.00 85.81 162 GLN A CA 1
ATOM 1332 C C . GLN A 1 162 ? -17.371 3.388 12.039 1.00 85.81 162 GLN A C 1
ATOM 1334 O O . GLN A 1 162 ? -18.511 3.049 12.343 1.00 85.81 162 GLN A O 1
ATOM 1339 N N . SER A 1 163 ? -16.709 4.322 12.728 1.00 77.81 163 SER A N 1
ATOM 1340 C CA . SER A 1 163 ? -17.245 4.947 13.944 1.00 77.81 163 SER A CA 1
ATOM 1341 C C . SER A 1 163 ? -18.511 5.773 13.683 1.00 77.81 163 SER A C 1
ATOM 1343 O O . SER A 1 163 ? -19.386 5.851 14.539 1.00 77.81 163 SER A O 1
ATOM 1345 N N . GLY A 1 164 ? -18.625 6.393 12.500 1.00 65.50 164 GLY A N 1
ATOM 1346 C CA . GLY A 1 164 ? -19.832 7.117 12.090 1.00 65.50 164 GLY A CA 1
ATOM 1347 C C . GLY A 1 164 ? -21.013 6.200 11.758 1.00 65.50 164 GLY A C 1
ATOM 1348 O O . GLY A 1 164 ? -22.156 6.600 11.948 1.00 65.50 164 GLY A O 1
ATOM 1349 N N . THR A 1 165 ? -20.745 4.968 11.313 1.00 56.34 165 THR A N 1
ATOM 1350 C CA . THR A 1 165 ? -21.783 3.966 11.015 1.00 56.34 165 THR A CA 1
ATOM 1351 C C . THR A 1 165 ? -22.374 3.385 12.306 1.00 56.34 165 THR A C 1
ATOM 1353 O O . THR A 1 165 ? -23.590 3.253 12.418 1.00 56.34 165 THR A O 1
ATOM 1356 N N . SER A 1 166 ? -21.546 3.134 13.329 1.00 50.81 166 SER A N 1
ATOM 1357 C CA . SER A 1 166 ? -22.004 2.592 14.620 1.00 50.81 166 SER A CA 1
ATOM 1358 C C . SER A 1 166 ? -22.900 3.546 15.423 1.00 50.81 166 SER A C 1
ATOM 1360 O O . SER A 1 166 ? -23.732 3.085 16.196 1.00 50.81 166 SER A O 1
ATOM 1362 N N . ALA A 1 167 ? -22.782 4.865 15.229 1.00 44.72 167 ALA A N 1
ATOM 1363 C CA . ALA A 1 167 ? -23.599 5.858 15.938 1.00 44.72 167 ALA A CA 1
ATOM 1364 C C . ALA A 1 167 ? -25.047 5.972 15.415 1.00 44.72 167 ALA A C 1
ATOM 1366 O O . ALA A 1 167 ? -25.899 6.526 16.102 1.00 44.72 167 ALA A O 1
ATOM 1367 N N . VAL A 1 168 ? -25.331 5.465 14.210 1.00 47.47 168 VAL A N 1
ATOM 1368 C CA . VAL A 1 168 ? -26.676 5.513 13.605 1.00 47.47 168 VAL A CA 1
ATOM 1369 C C . VAL A 1 168 ? -27.508 4.281 13.992 1.00 47.47 168 VAL A C 1
ATOM 1371 O O . VAL A 1 168 ? -28.720 4.378 14.123 1.00 47.47 168 VAL A O 1
ATOM 1374 N N . SER A 1 169 ? -26.866 3.145 14.285 1.00 39.19 169 SER A N 1
ATOM 1375 C CA . SER A 1 169 ? -27.539 1.887 14.656 1.00 39.19 169 SER A CA 1
ATOM 1376 C C . SER A 1 169 ? -28.202 1.892 16.043 1.00 39.19 169 SER A C 1
ATOM 1378 O O . SER A 1 169 ? -29.016 1.013 16.309 1.00 39.19 169 SER A O 1
ATOM 1380 N N . SER A 1 170 ? -27.868 2.828 16.936 1.00 37.62 170 SER A N 1
ATOM 1381 C CA . SER A 1 170 ? -28.460 2.905 18.282 1.00 37.62 170 SER A CA 1
ATOM 1382 C C . SER A 1 170 ? -29.649 3.865 18.384 1.00 37.62 170 SER A C 1
ATOM 1384 O O . SER A 1 170 ? -30.204 4.009 19.467 1.00 37.62 170 SER A O 1
ATOM 1386 N N . ALA A 1 171 ? -30.020 4.549 17.296 1.00 43.69 171 ALA A N 1
ATOM 1387 C CA . ALA A 1 171 ? -31.117 5.521 17.285 1.00 43.69 171 ALA A CA 1
ATOM 1388 C C . ALA A 1 171 ? -32.466 4.937 16.817 1.00 43.69 171 ALA A C 1
ATOM 1390 O O . ALA A 1 171 ? -33.485 5.601 16.972 1.00 43.69 171 ALA A O 1
ATOM 1391 N N . ASP A 1 172 ? -32.487 3.697 16.314 1.00 38.31 172 ASP A N 1
ATOM 1392 C CA . ASP A 1 172 ? -33.688 3.065 15.737 1.00 38.31 172 ASP A CA 1
ATOM 1393 C C . ASP A 1 172 ? -34.367 2.027 16.662 1.00 38.31 172 ASP A C 1
ATOM 1395 O O . ASP A 1 172 ? -35.291 1.342 16.231 1.00 38.31 172 ASP A O 1
ATOM 1399 N N . CYS A 1 173 ? -33.963 1.908 17.936 1.00 38.38 173 CYS A N 1
ATOM 1400 C CA . CYS A 1 173 ? -34.617 1.001 18.904 1.00 38.38 173 CYS A CA 1
ATOM 1401 C C . CYS A 1 173 ? -35.669 1.660 19.818 1.00 38.38 173 CYS A C 1
ATOM 1403 O O . CYS A 1 173 ? -36.295 0.949 20.596 1.00 38.38 173 CYS A O 1
ATOM 1405 N N . ASP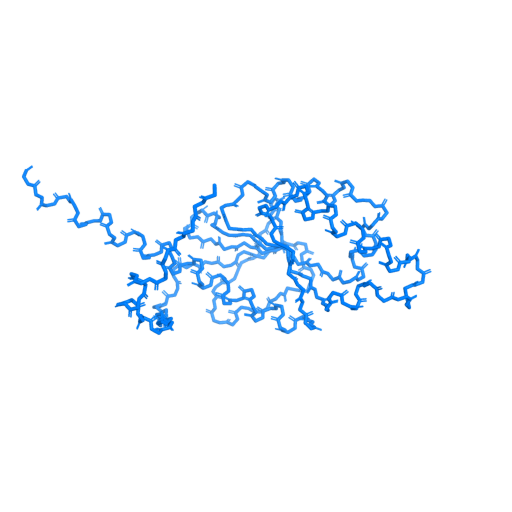 A 1 174 ? -35.914 2.968 19.709 1.00 39.81 174 ASP A N 1
ATOM 1406 C CA . ASP A 1 174 ? -36.923 3.674 20.519 1.00 39.81 174 ASP A CA 1
ATOM 1407 C C . ASP A 1 174 ? -38.101 4.170 19.667 1.00 39.81 174 ASP A C 1
ATOM 1409 O O . ASP A 1 174 ? -38.468 5.341 19.726 1.00 39.81 174 ASP A O 1
ATOM 1413 N N . ILE A 1 175 ? -38.723 3.295 18.869 1.00 43.12 175 ILE A N 1
ATOM 1414 C CA . ILE A 1 175 ? -40.098 3.515 18.396 1.00 43.12 175 ILE A CA 1
ATOM 1415 C C . ILE A 1 175 ? -40.873 2.185 18.390 1.00 43.12 175 ILE A C 1
ATOM 1417 O O . ILE A 1 175 ? -40.732 1.387 17.470 1.00 43.12 175 ILE A O 1
ATOM 1421 N N . SER A 1 176 ? -41.804 2.093 19.352 1.00 36.59 176 SER A N 1
ATOM 1422 C CA . SER A 1 176 ? -42.983 1.197 19.468 1.00 36.59 176 SER A CA 1
ATOM 1423 C C . SER A 1 176 ? -42.785 -0.207 20.035 1.00 36.59 176 SER A C 1
ATOM 1425 O O . SER A 1 176 ? -42.322 -1.100 19.296 1.00 36.59 176 SER A O 1
#

pLDDT: mean 83.43, std 20.49, range [36.16, 98.69]

Nearest PDB structures (foldseek):
  2bhn-assembly1_B-2  TM=7.306E-01  e=2.176E-06  Aeropyrum pernix
  7f6l-assembly1_B  TM=5.772E-01  e=1.640E-02  Homo sapiens
  2j0v-assembly4_D  TM=3.757E-01  e=5.262E-01  Arabidopsis thaliana
  2j0v-assembly3_C  TM=3.550E-01  e=1.470E+00  Arabidopsis thaliana
  2j0v-assembly2_B  TM=3.872E-01  e=2.980E+00  Arabidopsis thaliana